Protein AF-A0A7S4HV49-F1 (afdb_monomer)

Radius of gyration: 22.94 Å; Cα contacts (8 Å, |Δi|>4): 153; chains: 1; bounding box: 63×39×68 Å

Secondary structure (DSSP, 8-state):
-HHHHHHHTTTSTT------------------S-SS-TT-TTHHHHHHHHT--EEE-S------S-S-----EEEPPHHHHHHHHHHHHHHHHT--HHHHHHHHHHHHTTS----HHHHHHTTSTTTTSGGGGGGG-SEEEEE--STHHHHHHHHHHHTT-EEEEE--HHHHTTSPP------

Solvent-accessible surface area (backbone atoms only — not comparable to full-atom values): 11593 Å² total; per-residue (Å²): 114,72,72,62,61,61,60,57,66,77,71,63,82,80,73,84,80,90,82,89,82,89,83,91,76,85,78,78,74,78,88,72,85,66,101,58,60,81,93,41,77,63,49,61,66,50,41,59,74,70,43,37,47,80,43,77,54,95,77,73,74,96,65,96,66,86,88,75,75,78,74,56,61,45,70,47,51,70,68,56,42,49,50,37,25,51,55,36,50,30,61,75,66,65,51,52,73,69,54,43,53,51,50,50,53,34,43,75,66,68,73,53,79,75,54,75,56,34,46,56,39,41,62,35,81,66,49,72,36,74,93,36,52,66,54,62,44,52,70,48,77,41,68,42,32,46,77,65,41,59,57,49,45,50,53,41,39,76,55,64,18,53,62,45,74,42,78,49,70,78,29,47,69,55,37,76,80,86,88,74,83,86,131

Sequence (183 aa):
EIRSRMQQRSLSATACEDSSDSDSDSDSQDYGSSFLPESAPSAPPVFYRTYSRRIPLLHAPESSEPQNLRREWRRESLPETLARTIDDISLIGSLSPSEHALLAKHAAGLSCFPSGRALWVAGTPWSSRPENASGYYNCTSIDVDEARCFGMLMNLSMMGCGAGAVLEANAVGRLPTIKSRVK

Foldseek 3Di:
DVVVVVVVVVPPPPDDDDDDDDDDDPPPDDPPDDLDDPVCVVVVVCCQVQQWDWDFDPDDPPDPDDDPDPRDTDTDDQLRLQVQLLVQVCVVVVHDPVVSVVSSVCSSVVVDDDPSQSSRPGNDPQCVDPVLVLLSAQEEEDQQQEPCVVVVCVVSVVSNHHYHYDDDCVRVVNYDDDPDDDD

Nearest PDB structures (foldseek):
  8t36-assembly1_A  TM=2.647E-01  e=8.771E+00  Homo sapiens
  8t2l-assembly2_B  TM=2.301E-01  e=8.233E+00  Homo sapiens

Organism: NCBI:txid265563

Mean predicted aligned error: 12.18 Å

pLDDT: mean 78.99, std 24.39, range [26.23, 98.12]

Structure (mmCIF, N/CA/C/O backbone):
data_AF-A0A7S4HV49-F1
#
_entry.id   AF-A0A7S4HV49-F1
#
loop_
_atom_site.group_PDB
_atom_site.id
_atom_site.type_symbol
_atom_site.label_atom_id
_atom_site.label_alt_id
_atom_site.label_comp_id
_atom_site.label_asym_id
_atom_site.label_entity_id
_atom_site.label_seq_id
_atom_site.pdbx_PDB_ins_code
_atom_site.Cartn_x
_atom_site.Cartn_y
_atom_site.Cartn_z
_atom_site.occupancy
_atom_site.B_iso_or_equiv
_atom_site.auth_seq_id
_atom_site.auth_comp_id
_atom_site.auth_asym_id
_atom_site.auth_atom_id
_atom_site.pdbx_PDB_model_num
ATOM 1 N N . GLU A 1 1 ? 8.524 -20.985 10.346 1.00 40.38 1 GLU A N 1
ATOM 2 C CA . GLU A 1 1 ? 8.758 -21.114 8.892 1.00 40.38 1 GLU A CA 1
ATOM 3 C C . GLU A 1 1 ? 9.298 -19.838 8.237 1.00 40.38 1 GLU A C 1
ATOM 5 O O . GLU A 1 1 ? 10.349 -19.886 7.621 1.00 40.38 1 GLU A O 1
ATOM 10 N N . ILE A 1 2 ? 8.675 -18.672 8.442 1.00 34.69 2 ILE A N 1
ATOM 11 C CA . ILE A 1 2 ? 9.159 -17.381 7.896 1.00 34.69 2 ILE A CA 1
ATOM 12 C C . ILE A 1 2 ? 10.556 -17.002 8.433 1.00 34.69 2 ILE A C 1
ATOM 14 O O . ILE A 1 2 ? 11.420 -16.533 7.697 1.00 34.69 2 ILE A O 1
ATOM 18 N N . ARG A 1 3 ? 10.810 -17.283 9.718 1.00 34.31 3 ARG A N 1
ATOM 19 C CA . ARG A 1 3 ? 12.068 -16.957 10.410 1.00 34.31 3 ARG A CA 1
ATOM 20 C C . ARG A 1 3 ? 13.290 -17.720 9.874 1.00 34.31 3 ARG A C 1
ATOM 22 O O . ARG A 1 3 ? 14.376 -17.156 9.852 1.00 34.31 3 ARG A O 1
ATOM 29 N N . SER A 1 4 ? 13.119 -18.971 9.428 1.00 31.75 4 SER A N 1
ATOM 30 C CA . SER A 1 4 ? 14.216 -19.781 8.867 1.00 31.75 4 SER A CA 1
ATOM 31 C C . SER A 1 4 ? 14.534 -19.384 7.424 1.00 31.75 4 SER A C 1
ATOM 33 O O . SER A 1 4 ? 15.701 -19.332 7.044 1.00 31.75 4 SER A O 1
ATOM 35 N N . ARG A 1 5 ? 13.512 -19.001 6.647 1.00 44.94 5 ARG A N 1
ATOM 36 C CA . ARG A 1 5 ? 13.670 -18.508 5.268 1.00 44.94 5 ARG A CA 1
ATOM 37 C C . ARG A 1 5 ? 14.393 -17.151 5.211 1.00 44.94 5 ARG A C 1
ATOM 39 O O . ARG A 1 5 ? 15.119 -16.879 4.264 1.00 44.94 5 ARG A O 1
ATOM 46 N N . MET A 1 6 ? 14.288 -16.332 6.265 1.00 41.81 6 MET A N 1
ATOM 47 C CA . MET A 1 6 ? 15.026 -15.065 6.392 1.00 41.81 6 MET A CA 1
ATOM 48 C C . MET A 1 6 ? 16.527 -15.223 6.700 1.00 41.81 6 MET A C 1
ATOM 50 O O . MET A 1 6 ? 17.283 -14.300 6.416 1.00 41.81 6 MET A O 1
ATOM 54 N 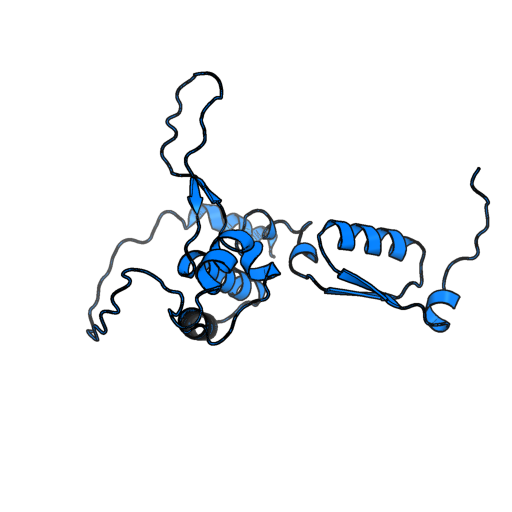N . GLN A 1 7 ? 16.984 -16.356 7.248 1.00 38.34 7 GLN A N 1
ATOM 55 C CA . GLN A 1 7 ? 18.416 -16.588 7.511 1.00 38.34 7 GLN A CA 1
ATOM 56 C C . GLN A 1 7 ? 19.180 -17.060 6.264 1.00 38.34 7 GLN A C 1
ATOM 58 O O . GLN A 1 7 ? 20.349 -16.719 6.100 1.00 38.34 7 GLN A O 1
ATOM 63 N N . GLN A 1 8 ? 18.514 -17.758 5.337 1.00 37.16 8 GLN A N 1
ATOM 64 C CA . GLN A 1 8 ? 19.116 -18.175 4.060 1.00 37.16 8 GLN A CA 1
ATOM 65 C C . GLN A 1 8 ? 19.469 -16.988 3.141 1.00 37.16 8 GLN A C 1
ATOM 67 O O . GLN A 1 8 ? 20.379 -17.092 2.322 1.00 37.16 8 GLN A O 1
ATOM 72 N N . ARG A 1 9 ? 18.830 -15.827 3.356 1.00 41.31 9 ARG A N 1
ATOM 73 C CA . ARG A 1 9 ? 19.078 -14.536 2.681 1.00 41.31 9 ARG A CA 1
ATOM 74 C C . ARG A 1 9 ? 20.531 -14.037 2.762 1.00 41.31 9 ARG A C 1
ATOM 76 O O . ARG A 1 9 ? 20.925 -13.231 1.930 1.00 41.31 9 ARG A O 1
ATOM 83 N N . SER A 1 10 ? 21.311 -14.467 3.759 1.00 32.59 10 SER A N 1
ATOM 84 C CA . SER A 1 10 ? 22.675 -13.961 3.991 1.00 32.59 10 SER A CA 1
ATOM 85 C C . SER A 1 10 ? 23.766 -14.705 3.212 1.00 32.59 10 SER A C 1
ATOM 87 O O . SER A 1 10 ? 24.881 -14.200 3.140 1.00 32.59 10 SER A O 1
ATOM 89 N N . LEU A 1 11 ? 23.484 -15.901 2.685 1.00 32.09 11 LEU A N 1
ATOM 90 C CA . LEU A 1 11 ? 24.516 -16.798 2.143 1.00 32.09 11 LEU A CA 1
ATOM 91 C C . LEU A 1 11 ? 24.461 -16.960 0.619 1.00 32.09 11 LEU A C 1
ATOM 93 O O . LEU A 1 11 ? 25.474 -17.312 0.027 1.00 32.09 11 LEU A O 1
ATOM 97 N N . SER A 1 12 ? 23.323 -16.691 -0.034 1.00 32.78 12 SER A N 1
ATOM 98 C CA . SER A 1 12 ? 23.201 -16.871 -1.492 1.00 32.78 12 SER A CA 1
ATOM 99 C C . SER A 1 12 ? 23.489 -15.610 -2.313 1.00 32.78 12 SER A C 1
ATOM 101 O O . SER A 1 12 ? 23.450 -15.667 -3.537 1.00 32.78 12 SER A O 1
ATOM 103 N N . ALA A 1 13 ? 23.775 -14.472 -1.673 1.00 32.84 13 ALA A N 1
ATOM 104 C CA . ALA A 1 13 ? 24.037 -13.206 -2.365 1.00 32.84 13 ALA A CA 1
ATOM 105 C C . ALA A 1 13 ? 25.424 -13.142 -3.047 1.00 32.84 13 ALA A C 1
ATOM 107 O O . ALA A 1 13 ? 25.748 -12.132 -3.662 1.00 32.84 13 ALA A O 1
ATOM 108 N N . THR A 1 14 ? 26.243 -14.195 -2.941 1.00 32.34 14 THR A N 1
ATOM 109 C CA . THR A 1 14 ? 27.646 -14.212 -3.398 1.00 32.34 14 THR A CA 1
ATOM 110 C C . THR A 1 14 ? 27.969 -15.241 -4.485 1.00 32.34 14 THR A C 1
ATOM 112 O O . THR A 1 14 ? 29.145 -15.453 -4.756 1.00 32.34 14 THR A O 1
ATOM 115 N N . ALA A 1 15 ? 26.989 -15.878 -5.133 1.00 31.00 15 ALA A N 1
ATOM 116 C CA . ALA A 1 15 ? 27.295 -16.813 -6.220 1.00 31.00 15 ALA A CA 1
ATOM 117 C C . ALA A 1 15 ? 26.202 -16.861 -7.297 1.00 31.00 15 ALA A C 1
ATOM 119 O O . ALA A 1 15 ? 25.206 -17.565 -7.148 1.00 31.00 15 ALA A O 1
ATOM 120 N N . CYS A 1 16 ? 26.420 -16.145 -8.398 1.00 26.23 16 CYS A N 1
ATOM 121 C CA . CYS A 1 16 ? 25.970 -16.558 -9.727 1.00 26.23 16 CYS A CA 1
ATOM 122 C C . CYS A 1 16 ? 26.870 -15.879 -10.760 1.00 26.23 16 CYS A C 1
ATOM 124 O O . CYS A 1 16 ? 26.750 -14.681 -11.002 1.00 26.23 16 CYS A O 1
ATOM 126 N N . GLU A 1 17 ? 27.811 -16.661 -11.285 1.00 29.45 17 GLU A N 1
ATOM 127 C CA . GLU A 1 17 ? 28.614 -16.339 -12.460 1.00 29.45 17 GLU A CA 1
ATOM 128 C C . GLU A 1 17 ? 27.856 -16.698 -13.744 1.00 29.45 17 GLU A C 1
ATOM 130 O O . GLU A 1 17 ? 26.975 -17.563 -13.758 1.00 29.45 17 GLU A O 1
ATOM 135 N N . ASP A 1 18 ? 28.247 -15.990 -14.800 1.00 29.48 18 ASP A N 1
ATOM 136 C CA . ASP A 1 18 ? 27.736 -16.005 -16.163 1.00 29.48 18 ASP A CA 1
ATOM 137 C C . ASP A 1 18 ? 27.642 -17.396 -16.805 1.00 29.48 18 ASP A C 1
ATOM 139 O O . ASP A 1 18 ? 28.580 -18.191 -16.800 1.00 29.48 18 ASP A O 1
ATOM 143 N N . SER A 1 19 ? 26.524 -17.640 -17.485 1.00 30.80 19 SER A N 1
ATOM 144 C CA . SER A 1 19 ? 26.474 -18.542 -18.640 1.00 30.80 19 SER A CA 1
ATOM 145 C C . SER A 1 19 ? 25.404 -18.045 -19.608 1.00 30.80 19 SER A C 1
ATOM 147 O O . SER A 1 19 ? 24.203 -18.126 -19.363 1.00 30.80 19 SER A O 1
ATOM 149 N N . SER A 1 20 ? 25.887 -17.44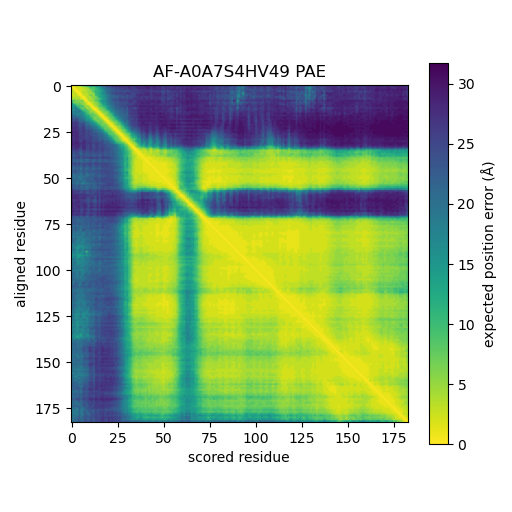8 -20.692 1.00 29.69 20 SER A N 1
ATOM 150 C CA . SER A 1 20 ? 25.120 -16.972 -21.833 1.00 29.69 20 SER A CA 1
ATOM 151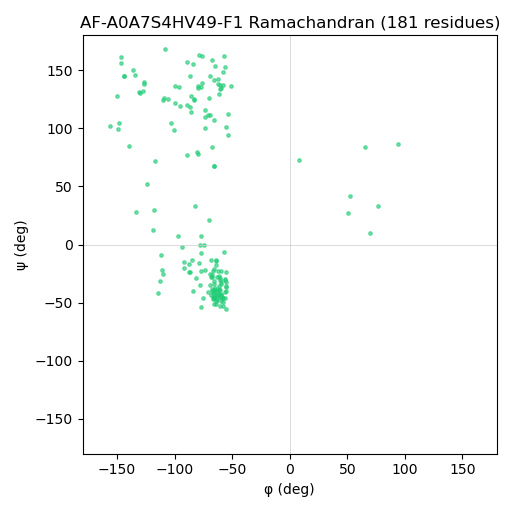 C C . SER A 1 20 ? 24.853 -18.126 -22.797 1.00 29.69 20 SER A C 1
ATOM 153 O O . SER A 1 20 ? 25.811 -18.703 -23.306 1.00 29.69 20 SER A O 1
ATOM 155 N N . ASP A 1 21 ? 23.586 -18.383 -23.110 1.00 27.41 21 ASP A N 1
ATOM 156 C CA . ASP A 1 21 ? 23.197 -18.978 -24.387 1.00 27.41 21 ASP A CA 1
ATOM 157 C C . ASP A 1 21 ? 22.124 -18.096 -25.031 1.00 27.41 21 ASP A C 1
ATOM 159 O O . ASP A 1 21 ? 21.193 -17.605 -24.389 1.00 27.41 21 ASP A O 1
ATOM 163 N N . SER A 1 22 ? 22.367 -17.821 -26.304 1.00 33.03 22 SER A N 1
ATOM 164 C CA . SER A 1 22 ? 21.704 -16.865 -27.176 1.00 33.03 22 SER A CA 1
ATOM 165 C C . SER A 1 22 ? 20.380 -17.384 -27.722 1.00 33.03 22 SER A C 1
ATOM 167 O O . SER A 1 22 ? 20.355 -18.480 -28.269 1.00 33.03 22 SER A O 1
ATOM 169 N N . ASP A 1 23 ? 19.352 -16.536 -27.727 1.00 27.98 23 ASP A N 1
ATOM 170 C CA . ASP A 1 23 ? 18.452 -16.437 -28.875 1.00 27.98 23 ASP A CA 1
ATOM 171 C C . ASP A 1 23 ? 17.893 -15.016 -28.989 1.00 27.98 23 ASP A C 1
ATOM 173 O O . ASP A 1 23 ? 17.442 -14.391 -28.027 1.00 27.98 23 ASP A O 1
ATOM 177 N N . SER A 1 24 ? 18.050 -14.478 -30.191 1.00 33.75 24 SER A N 1
ATOM 178 C CA . SER A 1 24 ? 17.877 -13.085 -30.568 1.00 33.75 24 SER A CA 1
ATOM 179 C C . SER A 1 24 ? 16.430 -12.761 -30.923 1.00 33.75 24 SER A C 1
ATOM 181 O O . SER A 1 24 ? 15.931 -13.242 -31.935 1.00 33.75 24 SER A O 1
ATOM 183 N N . ASP A 1 25 ? 15.828 -11.847 -30.167 1.00 27.53 25 ASP A N 1
ATOM 184 C CA . ASP A 1 25 ? 14.792 -10.937 -30.663 1.00 27.53 25 ASP A CA 1
ATOM 185 C C . ASP A 1 25 ? 15.059 -9.561 -30.040 1.00 27.53 25 ASP A C 1
ATOM 187 O O . ASP A 1 25 ? 14.600 -9.214 -28.951 1.00 27.53 25 ASP A O 1
ATOM 191 N N . SER A 1 26 ? 15.945 -8.804 -30.690 1.00 32.09 26 SER A N 1
ATOM 192 C CA . SER A 1 26 ? 16.360 -7.478 -30.246 1.00 32.09 26 SER A CA 1
ATOM 193 C C . SER A 1 26 ? 15.306 -6.444 -30.633 1.00 32.09 26 SER A C 1
ATOM 195 O O . SER A 1 26 ? 15.495 -5.685 -31.583 1.00 32.09 26 SER A O 1
ATOM 197 N N . ASP A 1 27 ? 14.211 -6.391 -29.879 1.00 31.09 27 ASP A N 1
ATOM 198 C CA . ASP A 1 27 ? 13.409 -5.173 -29.789 1.00 31.09 27 ASP A CA 1
ATOM 199 C C . ASP A 1 27 ? 14.113 -4.259 -28.779 1.00 31.09 27 ASP A C 1
ATOM 201 O O . ASP A 1 27 ? 13.833 -4.249 -27.578 1.00 31.09 27 ASP A O 1
ATOM 205 N N . SER A 1 28 ? 15.162 -3.584 -29.254 1.00 33.31 28 SER A N 1
ATOM 206 C CA . SER A 1 28 ? 15.931 -2.626 -28.467 1.00 33.31 28 SER A CA 1
ATOM 207 C C . SER A 1 28 ? 15.048 -1.417 -28.170 1.00 33.31 28 SER A C 1
ATOM 209 O O . SER A 1 28 ? 15.081 -0.417 -28.889 1.00 33.31 28 SER A O 1
ATOM 211 N N . GLN A 1 29 ? 14.232 -1.525 -27.122 1.00 34.03 29 GLN A N 1
ATOM 212 C CA . GLN A 1 29 ? 13.521 -0.393 -26.555 1.00 34.03 29 GLN A CA 1
ATOM 213 C C . GLN A 1 29 ? 14.553 0.557 -25.955 1.00 34.03 29 GLN A C 1
ATOM 215 O O . GLN A 1 29 ? 15.196 0.279 -24.943 1.00 34.03 29 GLN A O 1
ATOM 220 N N . ASP A 1 30 ? 14.733 1.671 -26.653 1.00 34.38 30 ASP A N 1
ATOM 221 C CA . ASP A 1 30 ? 15.478 2.836 -26.216 1.00 34.38 30 ASP A CA 1
ATOM 222 C C . ASP A 1 30 ? 14.919 3.323 -24.868 1.00 34.38 30 ASP A C 1
ATOM 224 O O . ASP A 1 30 ? 13.869 3.957 -24.794 1.00 34.38 30 ASP A O 1
ATOM 228 N N . TYR A 1 31 ? 15.604 2.995 -23.771 1.00 38.22 31 TYR A N 1
ATOM 229 C CA . TYR A 1 31 ? 15.269 3.471 -22.424 1.00 38.22 31 TYR A CA 1
ATOM 230 C C . TYR A 1 31 ? 15.827 4.882 -22.151 1.00 38.22 31 TYR A C 1
ATOM 232 O O . TYR A 1 31 ? 16.193 5.226 -21.022 1.00 38.22 31 TYR A O 1
ATOM 240 N N . GLY A 1 32 ? 15.894 5.715 -23.191 1.00 36.34 32 GLY A N 1
ATOM 241 C CA . GLY A 1 32 ? 16.263 7.119 -23.136 1.00 36.34 32 GLY A CA 1
ATOM 242 C C . GLY A 1 32 ? 15.071 8.030 -22.827 1.00 36.34 32 GLY A C 1
ATOM 243 O O . GLY A 1 32 ? 14.184 8.218 -23.643 1.00 36.34 32 GLY A O 1
ATOM 244 N N . SER A 1 33 ? 15.115 8.680 -21.659 1.00 44.94 33 SER A N 1
ATOM 245 C CA . SER A 1 33 ? 14.348 9.889 -21.308 1.00 44.94 33 SER A CA 1
ATOM 246 C C . SER A 1 33 ? 12.815 9.755 -21.217 1.00 44.94 33 SER A C 1
ATOM 248 O O . SER A 1 33 ? 12.082 10.210 -22.084 1.00 44.94 33 SER A O 1
ATOM 250 N N . SER A 1 34 ? 12.348 9.304 -20.043 1.00 59.56 34 SER A N 1
ATOM 251 C CA . SER A 1 34 ? 10.951 9.291 -19.559 1.00 59.56 34 SER A CA 1
ATOM 252 C C . SER A 1 34 ? 10.185 7.989 -19.811 1.00 59.56 34 SER A C 1
ATOM 254 O O . SER A 1 34 ? 9.358 7.886 -20.704 1.00 59.56 34 SER A O 1
ATOM 256 N N . PHE A 1 35 ? 10.323 7.038 -18.880 1.00 75.25 35 PHE A N 1
ATOM 257 C CA . PHE A 1 35 ? 9.394 5.903 -18.706 1.00 75.25 35 PHE A CA 1
ATOM 258 C C . PHE A 1 35 ? 7.927 6.312 -18.471 1.00 75.25 35 PHE A C 1
ATOM 260 O O . PHE A 1 35 ? 7.048 5.461 -18.351 1.00 75.25 35 PHE A O 1
ATOM 267 N N . LEU A 1 36 ? 7.662 7.608 -18.322 1.00 81.06 36 LEU A N 1
ATOM 268 C CA . LEU A 1 36 ? 6.336 8.154 -18.113 1.00 81.06 36 LEU A CA 1
ATOM 269 C C . LEU A 1 36 ? 5.798 8.706 -19.438 1.00 81.06 36 LEU A C 1
ATOM 271 O O . LEU A 1 36 ? 6.539 9.404 -20.133 1.00 81.06 36 LEU A O 1
ATOM 275 N N . PRO A 1 37 ? 4.522 8.444 -19.778 1.00 82.31 37 PRO A N 1
ATOM 276 C CA . PRO A 1 37 ? 3.946 8.909 -21.032 1.00 82.31 37 PRO A CA 1
ATOM 277 C C . PRO A 1 37 ? 3.979 10.434 -21.136 1.00 82.31 37 PRO A C 1
ATOM 279 O O . PRO A 1 37 ? 3.552 11.125 -20.209 1.00 82.31 37 PRO A O 1
ATOM 282 N N . GLU A 1 38 ? 4.385 10.963 -22.290 1.00 86.06 38 GLU A N 1
ATOM 283 C CA . GLU A 1 38 ? 4.314 12.406 -22.570 1.00 86.06 38 GLU A CA 1
ATOM 284 C C . GLU A 1 38 ? 2.873 12.937 -22.511 1.00 86.06 38 GLU A C 1
ATOM 286 O O . GLU A 1 38 ? 2.636 14.081 -22.124 1.00 86.06 38 GLU A O 1
ATOM 291 N N . SER A 1 39 ? 1.890 12.077 -22.808 1.00 90.00 39 SER A N 1
ATOM 292 C CA . SER A 1 39 ? 0.461 12.379 -22.674 1.00 90.00 39 SER A CA 1
ATOM 293 C C . SER A 1 39 ? 0.016 12.643 -21.229 1.00 90.00 39 SER A C 1
ATOM 295 O O . SER A 1 39 ? -1.075 13.172 -21.014 1.00 90.00 39 SER A O 1
ATOM 297 N N . ALA A 1 40 ? 0.846 12.305 -20.235 1.00 89.56 40 ALA A N 1
ATOM 298 C CA . ALA A 1 40 ? 0.576 12.475 -18.813 1.00 89.56 40 ALA A CA 1
ATOM 299 C C . ALA A 1 40 ? 1.585 13.453 -18.172 1.00 89.56 40 ALA A C 1
ATOM 301 O O . ALA A 1 40 ? 2.417 13.044 -17.355 1.00 89.56 40 ALA A O 1
ATOM 302 N N . PRO A 1 41 ? 1.498 14.768 -18.458 1.00 91.88 41 PRO A N 1
ATOM 303 C CA . PRO A 1 41 ? 2.479 15.758 -17.997 1.00 91.88 41 PRO A CA 1
ATOM 304 C C . PRO A 1 41 ? 2.556 15.882 -16.468 1.00 91.88 41 PRO A C 1
ATOM 306 O O . PRO A 1 41 ? 3.574 16.296 -15.915 1.00 91.88 41 PRO A O 1
ATOM 309 N N . SER A 1 42 ? 1.497 15.497 -15.750 1.00 93.69 42 SER A N 1
ATOM 310 C CA . SER A 1 42 ? 1.492 15.457 -14.286 1.00 93.69 42 SER A CA 1
ATOM 311 C C . SER A 1 42 ? 2.200 14.232 -13.705 1.00 93.69 42 SER A C 1
ATOM 313 O O . SER A 1 42 ? 2.510 14.228 -12.513 1.00 93.69 42 SER A O 1
ATOM 315 N N . ALA A 1 43 ? 2.454 13.182 -14.490 1.00 92.06 43 ALA A N 1
ATOM 316 C CA . ALA A 1 43 ? 2.978 11.930 -13.963 1.00 92.06 43 ALA A CA 1
ATOM 317 C C . ALA A 1 43 ? 4.406 12.068 -13.400 1.00 92.06 43 ALA A C 1
ATOM 319 O O . ALA A 1 43 ? 4.607 11.634 -12.263 1.00 92.06 43 ALA A O 1
ATOM 320 N N . PRO A 1 44 ? 5.374 12.730 -14.074 1.00 92.38 44 PRO A N 1
ATOM 321 C CA . PRO A 1 44 ? 6.715 12.910 -13.514 1.00 92.38 44 PRO A CA 1
ATOM 322 C C . PRO A 1 44 ? 6.738 13.639 -12.161 1.00 92.38 44 PRO A C 1
ATOM 324 O O . PRO A 1 44 ? 7.273 13.075 -11.200 1.00 92.38 44 PRO A O 1
ATOM 327 N N . PRO A 1 45 ? 6.129 14.833 -11.996 1.00 94.31 45 PRO A N 1
ATOM 328 C CA . PRO A 1 45 ? 6.143 15.502 -10.699 1.00 94.31 45 PRO A CA 1
ATOM 329 C C . PRO A 1 45 ? 5.365 14.727 -9.628 1.00 94.31 45 PRO A C 1
ATOM 331 O O . PRO A 1 45 ? 5.755 14.763 -8.462 1.00 94.31 45 PRO A O 1
ATOM 334 N N . VAL A 1 46 ? 4.298 13.995 -9.981 1.00 94.50 46 VAL A N 1
ATOM 335 C CA . VAL A 1 46 ? 3.582 13.126 -9.031 1.00 94.50 46 VAL A CA 1
ATOM 336 C C . VAL A 1 46 ? 4.467 11.977 -8.565 1.00 94.50 46 VAL A C 1
ATOM 338 O O . VAL A 1 46 ? 4.642 11.795 -7.361 1.00 94.50 46 VAL A O 1
ATOM 341 N N . PHE A 1 47 ? 5.075 11.243 -9.491 1.00 95.25 47 PHE A N 1
ATOM 342 C CA . PHE A 1 47 ? 5.912 10.101 -9.160 1.00 95.25 47 PHE A CA 1
ATOM 343 C C . PHE A 1 47 ? 7.109 10.501 -8.292 1.00 95.25 47 PHE A C 1
ATOM 345 O O . PHE A 1 47 ? 7.292 9.962 -7.195 1.00 95.25 47 PHE A O 1
ATOM 352 N N . TYR A 1 48 ? 7.884 11.497 -8.730 1.00 94.44 48 TYR A N 1
ATOM 353 C CA . TYR A 1 48 ? 9.115 11.883 -8.039 1.00 94.44 48 TYR A CA 1
ATOM 354 C C . TYR A 1 48 ? 8.877 12.525 -6.670 1.00 94.44 48 TYR A C 1
ATOM 356 O O . TYR A 1 48 ? 9.728 12.409 -5.782 1.00 94.44 48 TYR A O 1
ATOM 364 N N . ARG A 1 49 ? 7.727 13.185 -6.466 1.00 95.44 49 ARG A N 1
ATOM 365 C CA . ARG A 1 49 ? 7.395 13.796 -5.171 1.00 95.44 49 ARG A CA 1
ATOM 366 C C . ARG A 1 49 ? 6.724 12.831 -4.193 1.00 95.44 49 ARG A C 1
ATOM 368 O O . ARG A 1 49 ? 6.787 13.084 -2.993 1.00 95.44 49 ARG A O 1
ATOM 375 N N . THR A 1 50 ? 6.083 11.766 -4.683 1.00 95.50 50 THR A N 1
ATOM 376 C CA . THR A 1 50 ? 5.205 10.914 -3.863 1.00 95.50 50 THR A CA 1
ATOM 377 C C . THR A 1 50 ? 5.718 9.486 -3.687 1.00 95.50 50 THR A C 1
ATOM 379 O O . THR A 1 50 ? 5.640 8.972 -2.577 1.00 95.50 50 THR A O 1
ATOM 382 N N . TYR A 1 51 ? 6.246 8.845 -4.732 1.00 96.44 51 TYR A N 1
ATOM 383 C CA . TYR A 1 51 ? 6.578 7.410 -4.698 1.00 96.44 51 TYR A CA 1
ATOM 384 C C . TYR A 1 51 ? 8.079 7.134 -4.775 1.00 96.44 51 TYR A C 1
ATOM 386 O O . TYR A 1 51 ? 8.560 6.186 -4.160 1.00 96.44 51 TYR A O 1
ATOM 394 N N . SER A 1 52 ? 8.823 7.995 -5.470 1.00 95.69 52 SER A N 1
ATOM 395 C CA . SER A 1 52 ? 10.262 7.835 -5.644 1.00 95.69 52 SER A CA 1
ATOM 396 C C . SER A 1 52 ? 11.027 8.048 -4.334 1.00 95.69 52 SER A C 1
ATOM 398 O O . SER A 1 52 ? 11.125 9.167 -3.800 1.00 95.69 52 SER A O 1
ATOM 400 N N . ARG A 1 53 ? 11.603 6.969 -3.800 1.00 94.94 53 ARG A N 1
ATOM 401 C CA . ARG A 1 53 ? 12.388 7.022 -2.562 1.00 94.94 53 ARG A CA 1
ATOM 402 C C . ARG A 1 53 ? 13.792 7.565 -2.812 1.00 94.94 53 ARG A C 1
ATOM 404 O O . ARG A 1 53 ? 14.267 7.639 -3.941 1.00 94.94 53 ARG A O 1
ATOM 411 N N . ARG A 1 54 ? 14.455 7.989 -1.734 1.00 92.94 54 ARG A N 1
ATOM 412 C CA . ARG A 1 54 ? 15.861 8.404 -1.774 1.00 92.94 54 ARG A CA 1
ATOM 413 C C . ARG A 1 54 ? 16.756 7.183 -1.601 1.00 92.94 54 ARG A C 1
ATOM 415 O O . ARG A 1 54 ? 16.604 6.469 -0.611 1.00 92.94 54 ARG A O 1
ATOM 422 N N . ILE A 1 55 ? 17.700 7.005 -2.514 1.00 88.44 55 ILE A N 1
ATOM 423 C CA . ILE A 1 55 ? 18.730 5.969 -2.458 1.00 88.44 55 ILE A CA 1
ATOM 424 C C . ILE A 1 55 ? 20.076 6.653 -2.188 1.00 88.44 55 ILE A C 1
ATOM 426 O O . ILE A 1 55 ? 20.429 7.567 -2.940 1.00 88.44 55 ILE A O 1
ATOM 430 N N . PRO A 1 56 ? 20.820 6.266 -1.136 1.00 86.00 56 PRO A N 1
ATOM 431 C CA . PRO A 1 56 ? 22.175 6.764 -0.908 1.00 86.00 56 PRO A CA 1
ATOM 432 C C . PRO A 1 56 ? 23.104 6.406 -2.075 1.00 86.00 56 PRO A C 1
ATOM 434 O O . PRO A 1 56 ? 23.073 5.273 -2.553 1.00 86.00 56 PRO A O 1
ATOM 437 N N . LEU A 1 57 ? 23.944 7.342 -2.517 1.00 80.75 57 LEU A N 1
ATOM 438 C CA . LEU A 1 57 ? 25.040 7.039 -3.437 1.00 80.75 57 LEU A CA 1
ATOM 439 C C . LEU A 1 57 ? 26.181 6.375 -2.648 1.00 80.75 57 LEU A C 1
ATOM 441 O O . LEU A 1 57 ? 26.527 6.815 -1.554 1.00 80.75 57 LEU A O 1
ATOM 445 N N . LEU A 1 58 ? 26.752 5.300 -3.192 1.00 61.44 58 LEU A N 1
ATOM 446 C CA . LEU A 1 58 ? 27.721 4.398 -2.544 1.00 61.44 58 LEU A CA 1
ATOM 447 C C . LEU A 1 58 ? 29.124 5.007 -2.288 1.00 61.44 58 LEU A C 1
ATOM 449 O O . LEU A 1 58 ? 30.090 4.276 -2.093 1.00 61.44 58 LEU A O 1
ATOM 453 N N . HIS A 1 59 ? 29.267 6.334 -2.250 1.00 50.19 59 HIS A N 1
ATOM 454 C CA . HIS A 1 59 ? 30.558 7.027 -2.128 1.00 50.19 59 HIS A CA 1
ATOM 455 C C . HIS A 1 59 ? 30.630 7.986 -0.935 1.00 50.19 59 HIS A C 1
ATOM 457 O O . HIS A 1 59 ? 31.017 9.141 -1.073 1.00 50.19 59 HIS A O 1
ATOM 463 N N . ALA A 1 60 ? 30.304 7.509 0.264 1.00 46.69 60 ALA A N 1
ATOM 464 C CA . ALA A 1 60 ? 30.842 8.131 1.470 1.00 46.69 60 ALA A CA 1
ATOM 465 C C . ALA A 1 60 ? 32.005 7.253 1.957 1.00 46.69 60 ALA A C 1
ATOM 467 O O . ALA A 1 60 ? 31.732 6.211 2.556 1.00 46.69 60 ALA A O 1
ATOM 468 N N . PRO A 1 61 ? 33.276 7.595 1.665 1.00 48.72 61 PRO A N 1
ATOM 469 C CA . PRO A 1 61 ? 34.395 6.898 2.285 1.00 48.72 61 PRO A CA 1
ATOM 470 C C . PRO A 1 61 ? 34.291 7.024 3.810 1.00 48.72 61 PRO A C 1
ATOM 472 O O . PRO A 1 61 ? 33.793 8.027 4.328 1.00 48.72 61 PRO A O 1
ATOM 475 N N . GLU A 1 62 ? 34.766 6.004 4.523 1.00 50.25 62 GLU A N 1
ATOM 476 C CA . GLU A 1 62 ? 34.974 6.019 5.974 1.00 50.25 62 GLU A CA 1
ATOM 477 C C . GLU A 1 62 ? 36.077 7.032 6.340 1.00 50.25 62 GLU A C 1
ATOM 479 O O . GLU A 1 62 ? 37.175 6.670 6.746 1.00 50.25 62 GLU A O 1
ATOM 484 N N . SER A 1 63 ? 35.833 8.327 6.152 1.00 49.16 63 SER A N 1
ATOM 485 C CA . SER A 1 63 ? 36.720 9.376 6.648 1.00 49.16 63 SER A CA 1
ATOM 486 C C . SER A 1 63 ? 36.205 9.872 7.993 1.00 49.16 63 SER A C 1
ATOM 488 O O . SER A 1 63 ? 35.087 10.381 8.103 1.00 49.16 63 SER A O 1
ATOM 490 N N . SER A 1 64 ? 37.047 9.710 9.008 1.00 51.47 64 SER A N 1
ATOM 491 C CA . SER A 1 64 ? 36.908 10.152 10.393 1.00 51.47 64 SER A CA 1
ATOM 492 C C . SER A 1 64 ? 36.910 11.685 10.525 1.00 51.47 64 SER A C 1
ATOM 494 O O . SER A 1 64 ? 37.850 12.256 11.065 1.00 51.47 64 SER A O 1
ATOM 496 N N . GLU A 1 65 ? 35.875 12.356 10.021 1.00 51.41 65 GLU A N 1
ATOM 497 C CA . GLU A 1 65 ? 35.663 13.807 10.158 1.00 51.41 65 GLU A CA 1
ATOM 498 C C . GLU A 1 65 ? 34.184 14.105 10.505 1.00 51.41 65 GLU A C 1
ATOM 500 O O . GLU A 1 65 ? 33.288 13.332 10.137 1.00 51.41 65 GLU A O 1
ATOM 505 N N . PRO A 1 66 ? 33.875 15.189 11.244 1.00 46.72 66 PRO A N 1
ATOM 506 C CA . PRO A 1 66 ? 32.569 15.382 11.864 1.00 46.72 66 PRO A CA 1
ATOM 507 C C . PRO A 1 66 ? 31.474 15.758 10.850 1.00 46.72 66 PRO A C 1
ATOM 509 O O . PRO A 1 66 ? 31.486 16.820 10.235 1.00 46.72 66 PRO A O 1
ATOM 512 N N . GLN A 1 67 ? 30.497 14.855 10.724 1.00 51.75 67 GLN A N 1
ATOM 513 C CA . GLN A 1 67 ? 29.084 15.009 10.324 1.00 51.75 67 GLN A CA 1
ATOM 514 C C . GLN A 1 67 ? 28.612 16.386 9.801 1.00 51.75 67 GLN A C 1
ATOM 516 O O . GLN A 1 67 ? 27.786 17.056 10.412 1.00 51.75 67 GLN A O 1
ATOM 521 N N . ASN A 1 68 ? 29.021 16.733 8.581 1.00 45.78 68 ASN A N 1
ATOM 522 C CA . ASN A 1 68 ? 28.276 17.637 7.689 1.00 45.78 68 ASN A CA 1
ATOM 523 C C . ASN A 1 68 ? 28.188 17.084 6.253 1.00 45.78 68 ASN A C 1
ATOM 525 O O . ASN A 1 68 ? 28.055 17.815 5.273 1.00 45.78 68 ASN A O 1
ATOM 529 N N . LEU A 1 69 ? 28.234 15.756 6.118 1.00 47.03 69 LEU A N 1
ATOM 530 C CA . LEU A 1 69 ? 28.018 15.069 4.850 1.00 47.03 69 LEU A CA 1
ATOM 531 C C . LEU A 1 69 ? 26.523 15.121 4.521 1.00 47.03 69 LEU A C 1
ATOM 533 O O . LEU A 1 69 ? 25.733 14.317 5.027 1.00 47.03 69 LEU A O 1
ATOM 537 N N . ARG A 1 70 ? 26.125 16.051 3.640 1.00 51.69 70 ARG A N 1
ATOM 538 C CA . ARG A 1 70 ? 24.949 15.842 2.785 1.00 51.69 70 ARG A CA 1
ATOM 539 C C . ARG A 1 70 ? 25.199 14.511 2.086 1.00 51.69 70 ARG A C 1
ATOM 541 O O . ARG A 1 70 ? 25.923 14.478 1.102 1.00 51.69 70 ARG A O 1
ATOM 548 N N . ARG A 1 71 ? 24.690 13.409 2.641 1.00 58.53 71 ARG A N 1
ATOM 549 C CA . ARG A 1 71 ? 24.776 12.101 1.990 1.00 58.53 71 ARG A CA 1
ATOM 550 C C . ARG A 1 71 ? 24.193 12.298 0.604 1.00 58.53 71 ARG A C 1
ATOM 552 O O . ARG A 1 71 ? 23.015 12.637 0.507 1.00 58.53 71 ARG A O 1
ATOM 559 N N . GLU A 1 72 ? 25.016 12.197 -0.429 1.00 78.19 72 GLU A N 1
ATOM 560 C CA . GLU A 1 72 ? 24.517 12.336 -1.783 1.00 78.19 72 GLU A CA 1
ATOM 561 C C . GLU A 1 72 ? 23.510 11.211 -2.007 1.00 78.19 72 GLU A C 1
ATOM 563 O O . GLU A 1 72 ? 23.732 10.055 -1.639 1.00 78.19 72 GLU A O 1
ATOM 568 N N . TRP A 1 73 ? 22.335 11.573 -2.502 1.00 85.44 73 TRP A N 1
ATOM 569 C CA . TRP A 1 73 ? 21.250 10.638 -2.731 1.00 85.44 73 TRP A CA 1
ATOM 570 C C . TRP A 1 73 ? 20.662 10.905 -4.102 1.00 85.44 73 TRP A C 1
ATOM 572 O O . TRP A 1 73 ? 20.559 12.052 -4.536 1.00 85.44 73 TRP A O 1
ATOM 582 N N . ARG A 1 74 ? 20.217 9.836 -4.754 1.00 91.56 74 ARG A N 1
ATOM 583 C CA . ARG A 1 74 ? 19.376 9.925 -5.945 1.00 91.56 74 ARG A CA 1
ATOM 584 C C . ARG A 1 74 ? 17.954 9.491 -5.633 1.00 91.56 74 ARG A C 1
ATOM 586 O O . ARG A 1 74 ? 17.663 8.941 -4.571 1.00 91.56 74 ARG A O 1
ATOM 593 N N . ARG A 1 75 ? 17.058 9.767 -6.568 1.00 92.94 75 ARG A N 1
ATOM 594 C CA . ARG A 1 75 ? 15.684 9.271 -6.566 1.00 92.94 75 ARG A CA 1
ATOM 595 C C . ARG A 1 75 ? 15.623 7.892 -7.225 1.00 92.94 75 ARG A C 1
ATOM 597 O O . ARG A 1 75 ? 16.381 7.638 -8.161 1.00 92.94 75 ARG A O 1
ATOM 604 N N . GLU A 1 76 ? 14.742 7.026 -6.731 1.00 94.62 76 GLU A N 1
ATOM 605 C CA . GLU A 1 76 ? 14.314 5.824 -7.457 1.00 94.62 76 GLU A CA 1
ATOM 606 C C . GLU A 1 76 ? 13.706 6.227 -8.806 1.00 94.62 76 GLU A C 1
ATOM 608 O O . GLU A 1 76 ? 12.915 7.177 -8.879 1.00 94.62 76 GLU A O 1
ATOM 613 N N . SER A 1 77 ? 14.052 5.502 -9.864 1.00 93.81 77 SER A N 1
ATOM 614 C CA . SER A 1 77 ? 13.326 5.556 -11.130 1.00 93.81 77 SER A CA 1
ATOM 615 C C . SER A 1 77 ? 12.014 4.768 -11.022 1.00 93.81 77 SER A C 1
ATOM 617 O O . SER A 1 77 ? 11.835 3.946 -10.121 1.00 93.81 77 SER A O 1
ATOM 619 N N . LEU A 1 78 ? 11.073 5.007 -11.939 1.00 93.44 78 LEU A N 1
ATOM 620 C CA . LEU A 1 78 ? 9.818 4.250 -11.966 1.00 93.44 78 LEU A CA 1
ATOM 621 C C . LEU A 1 78 ? 10.045 2.732 -12.112 1.00 93.44 78 LEU A C 1
ATOM 623 O O . LEU A 1 78 ? 9.458 1.999 -11.316 1.00 93.44 78 LEU A O 1
ATOM 627 N N . PRO A 1 79 ? 10.909 2.246 -13.027 1.00 93.69 79 PRO A N 1
ATOM 628 C CA . PRO A 1 79 ? 11.231 0.821 -13.109 1.00 93.69 79 PRO A CA 1
ATOM 629 C C . PRO A 1 79 ? 11.765 0.239 -11.802 1.00 93.69 79 PRO A C 1
ATOM 631 O O . PRO A 1 79 ? 11.342 -0.840 -11.411 1.00 93.69 79 PRO A O 1
ATOM 634 N N . GLU A 1 80 ? 12.631 0.960 -11.083 1.00 94.88 80 GLU A N 1
ATOM 635 C CA . GLU A 1 80 ? 13.167 0.499 -9.794 1.00 94.88 80 GLU A CA 1
ATOM 636 C C . GLU A 1 80 ? 12.074 0.391 -8.728 1.00 94.88 80 GLU A C 1
ATOM 638 O O . GLU A 1 80 ? 12.000 -0.605 -8.006 1.00 94.88 80 GLU A O 1
ATOM 643 N N . THR A 1 81 ? 11.197 1.399 -8.641 1.00 96.06 81 THR A N 1
ATOM 644 C CA . THR A 1 81 ? 10.053 1.379 -7.724 1.00 96.06 81 THR A CA 1
ATOM 645 C C . THR A 1 81 ? 9.093 0.233 -8.057 1.00 96.06 81 THR A C 1
ATOM 647 O O . THR A 1 81 ? 8.631 -0.455 -7.144 1.00 96.06 81 THR A O 1
ATOM 650 N N . LEU A 1 82 ? 8.790 0.010 -9.341 1.00 95.88 82 LEU A N 1
ATOM 651 C CA . LEU A 1 82 ? 7.912 -1.077 -9.779 1.00 95.88 82 LEU A CA 1
ATOM 652 C C . LEU A 1 82 ? 8.542 -2.444 -9.510 1.00 95.88 82 LEU A C 1
ATOM 654 O O . LEU A 1 82 ? 7.878 -3.277 -8.901 1.00 95.88 82 LEU A O 1
ATOM 658 N N . ALA A 1 83 ? 9.813 -2.643 -9.865 1.00 95.31 83 ALA A N 1
ATOM 659 C CA . ALA A 1 83 ? 10.538 -3.890 -9.632 1.00 95.31 83 ALA A CA 1
ATOM 660 C C . ALA A 1 83 ? 10.506 -4.284 -8.150 1.00 95.31 83 ALA A C 1
ATOM 662 O O . ALA A 1 83 ? 9.945 -5.326 -7.814 1.00 95.31 83 ALA A O 1
ATOM 663 N N . ARG A 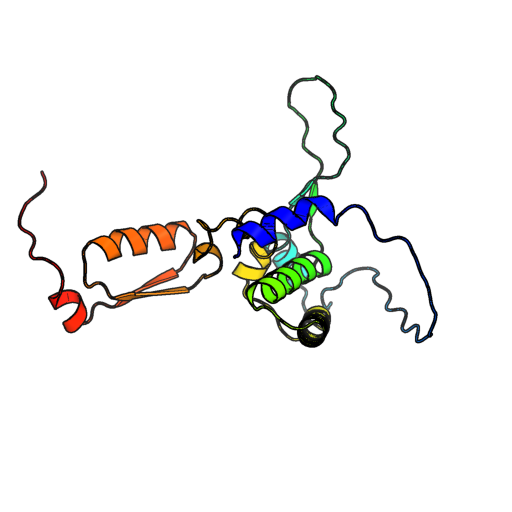1 84 ? 10.948 -3.400 -7.234 1.00 96.38 84 ARG A N 1
ATOM 664 C CA . ARG A 1 84 ? 10.927 -3.723 -5.791 1.00 96.38 84 ARG A CA 1
ATOM 665 C C . ARG A 1 84 ? 9.524 -4.009 -5.259 1.00 96.38 84 ARG A C 1
ATOM 667 O O . ARG A 1 84 ? 9.371 -4.754 -4.297 1.00 96.38 84 ARG A O 1
ATOM 674 N N . THR A 1 85 ? 8.506 -3.381 -5.847 1.00 97.00 85 THR A N 1
ATOM 675 C CA . THR A 1 85 ? 7.119 -3.557 -5.417 1.00 97.00 85 THR A CA 1
ATOM 676 C C . THR A 1 85 ? 6.572 -4.900 -5.890 1.00 97.00 85 THR A C 1
ATOM 678 O O . THR A 1 85 ? 5.964 -5.613 -5.098 1.00 97.00 85 THR A O 1
ATOM 681 N N . ILE A 1 86 ? 6.802 -5.266 -7.153 1.00 96.88 86 ILE A N 1
ATOM 682 C CA . ILE A 1 86 ? 6.359 -6.547 -7.715 1.00 96.88 86 ILE A CA 1
ATOM 683 C C . ILE A 1 86 ? 7.110 -7.714 -7.080 1.00 96.88 86 ILE A C 1
ATOM 685 O O . ILE A 1 86 ? 6.472 -8.711 -6.747 1.00 96.88 86 ILE A O 1
ATOM 689 N N . ASP A 1 87 ? 8.412 -7.584 -6.836 1.00 96.88 87 ASP A N 1
ATOM 690 C CA . ASP A 1 87 ? 9.205 -8.620 -6.168 1.00 96.88 87 ASP A CA 1
ATOM 691 C C . ASP A 1 87 ? 8.678 -8.907 -4.756 1.00 96.88 87 ASP A C 1
ATOM 693 O O . ASP A 1 87 ? 8.490 -10.060 -4.370 1.00 96.88 87 ASP A O 1
ATOM 697 N N . ASP A 1 88 ? 8.374 -7.855 -3.994 1.00 96.38 88 ASP A N 1
ATOM 698 C CA . ASP A 1 88 ? 7.845 -7.971 -2.635 1.00 96.38 88 ASP A CA 1
ATOM 699 C C . ASP A 1 88 ? 6.422 -8.545 -2.609 1.00 96.38 88 ASP A C 1
ATOM 701 O O . ASP A 1 88 ? 6.140 -9.453 -1.829 1.00 96.38 88 ASP A O 1
ATOM 705 N N . ILE A 1 89 ? 5.539 -8.084 -3.502 1.00 95.12 89 ILE A N 1
ATOM 706 C CA . ILE A 1 89 ? 4.184 -8.641 -3.644 1.00 95.12 89 ILE A CA 1
ATOM 707 C C . ILE A 1 89 ? 4.250 -10.114 -4.049 1.00 95.12 89 ILE A C 1
ATOM 709 O O . ILE A 1 89 ? 3.516 -10.931 -3.495 1.00 95.12 89 ILE A O 1
ATOM 713 N N . SER A 1 90 ? 5.142 -10.467 -4.975 1.00 96.12 90 SER A N 1
ATOM 714 C CA . SER A 1 90 ? 5.306 -11.846 -5.441 1.00 96.12 90 SER A CA 1
ATOM 715 C C . SER A 1 90 ? 5.816 -12.754 -4.330 1.00 96.12 90 SER A C 1
ATOM 717 O O . SER A 1 90 ? 5.319 -13.867 -4.167 1.00 96.12 90 SER A O 1
ATOM 719 N N . LEU A 1 91 ? 6.744 -12.256 -3.508 1.00 94.50 91 LEU A N 1
ATOM 720 C CA . LEU A 1 91 ? 7.238 -12.962 -2.333 1.00 94.50 91 LEU A CA 1
ATOM 721 C C . LEU A 1 91 ? 6.131 -13.191 -1.293 1.00 94.50 91 LEU A C 1
ATOM 723 O O . LEU A 1 91 ? 5.980 -14.307 -0.799 1.00 94.50 91 LEU A O 1
ATOM 727 N N . ILE A 1 92 ? 5.352 -12.156 -0.960 1.00 93.19 92 ILE A N 1
ATOM 728 C CA . ILE A 1 92 ? 4.265 -12.245 0.031 1.00 93.19 92 ILE A CA 1
ATOM 729 C C . ILE A 1 92 ? 3.142 -13.159 -0.476 1.00 93.19 92 ILE A C 1
ATOM 731 O O . ILE A 1 92 ? 2.620 -13.977 0.280 1.00 93.19 92 ILE A O 1
ATOM 735 N N . GLY A 1 93 ? 2.794 -13.040 -1.758 1.00 94.00 93 GLY A N 1
ATOM 736 C CA . GLY A 1 93 ? 1.768 -13.841 -2.423 1.00 94.00 93 GLY A CA 1
ATOM 737 C C . GLY A 1 93 ? 2.205 -15.262 -2.776 1.00 94.00 93 GLY A C 1
ATOM 738 O O . GLY A 1 93 ? 1.365 -16.049 -3.196 1.00 94.00 93 GLY A O 1
ATOM 739 N N . SER A 1 94 ? 3.488 -15.606 -2.594 1.00 96.62 94 SER A N 1
ATOM 740 C CA . SER A 1 94 ? 4.070 -16.885 -3.031 1.00 96.62 94 SER A CA 1
ATOM 741 C C . SER A 1 94 ? 3.797 -17.186 -4.511 1.00 96.62 94 SER A C 1
ATOM 743 O O . SER A 1 94 ? 3.456 -18.312 -4.869 1.00 96.62 94 SER A O 1
ATOM 745 N N . LEU A 1 95 ? 3.921 -16.163 -5.358 1.00 97.56 95 LEU A N 1
ATOM 746 C CA . LEU A 1 95 ? 3.641 -16.272 -6.786 1.00 97.56 95 LEU A CA 1
ATOM 747 C C . LEU A 1 95 ? 4.688 -17.137 -7.494 1.00 97.56 95 LEU A C 1
ATOM 749 O O . LEU A 1 95 ? 5.876 -17.116 -7.165 1.00 97.56 95 LEU A O 1
ATOM 753 N N . SER A 1 96 ? 4.239 -17.879 -8.500 1.00 98.12 96 SER A N 1
ATOM 754 C CA . SER A 1 96 ? 5.109 -18.624 -9.40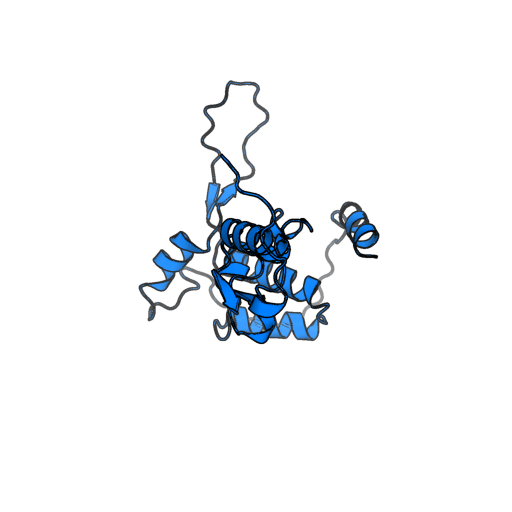6 1.00 98.12 96 SER A CA 1
ATOM 755 C C . SER A 1 96 ? 5.954 -17.682 -10.280 1.00 98.12 96 SER A C 1
ATOM 757 O O . SER A 1 96 ? 5.556 -16.539 -10.528 1.00 98.12 96 SER A O 1
ATOM 759 N N . PRO A 1 97 ? 7.089 -18.154 -10.834 1.00 97.75 97 PRO A N 1
ATOM 760 C CA . PRO A 1 97 ? 7.895 -17.359 -11.764 1.00 97.75 97 PRO A CA 1
ATOM 761 C C . PRO A 1 97 ? 7.099 -16.839 -12.971 1.00 97.75 97 PRO A C 1
ATOM 763 O O . PRO A 1 97 ? 7.309 -15.714 -13.414 1.00 97.75 97 PRO A O 1
ATOM 766 N N . SER A 1 98 ? 6.139 -17.624 -13.475 1.00 98.00 98 SER A N 1
ATOM 767 C CA . SER A 1 98 ? 5.252 -17.206 -14.565 1.00 98.00 98 SER A CA 1
ATOM 768 C C . SER A 1 98 ? 4.292 -16.084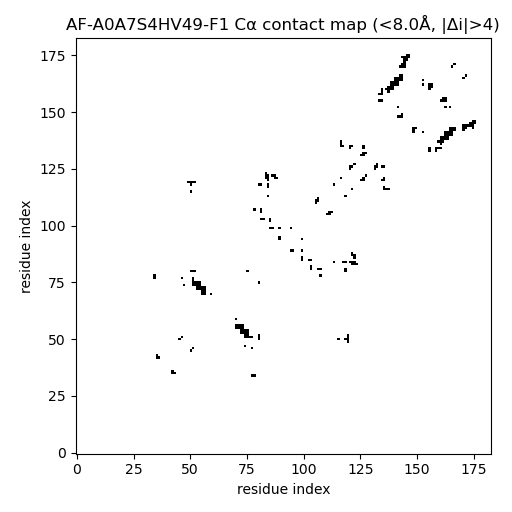 -14.166 1.00 98.00 98 SER A C 1
ATOM 770 O O . SER A 1 98 ? 4.044 -15.182 -14.962 1.00 98.00 98 SER A O 1
ATOM 772 N N . GLU A 1 99 ? 3.760 -16.111 -12.941 1.00 97.75 99 GLU A N 1
ATOM 773 C CA . GLU A 1 99 ? 2.879 -15.052 -12.430 1.00 97.75 99 GLU A CA 1
ATOM 774 C C . GLU A 1 99 ? 3.659 -13.765 -12.153 1.00 97.75 99 GLU A C 1
ATOM 776 O O . GLU A 1 99 ? 3.194 -12.681 -12.505 1.00 97.75 99 GLU A O 1
ATOM 781 N N . HIS A 1 100 ? 4.867 -13.878 -11.590 1.00 96.75 100 HIS A N 1
ATOM 782 C CA . HIS A 1 100 ? 5.778 -12.743 -11.423 1.00 96.75 100 HIS A CA 1
ATOM 783 C C . HIS A 1 100 ? 6.099 -12.091 -12.772 1.00 96.75 100 HIS A C 1
ATOM 785 O O . HIS A 1 100 ? 5.912 -10.883 -12.922 1.00 96.75 100 HIS A O 1
ATOM 791 N N . ALA A 1 101 ? 6.483 -12.883 -13.779 1.00 96.50 101 ALA A N 1
ATOM 792 C CA . ALA A 1 101 ? 6.788 -12.376 -15.115 1.00 96.50 101 ALA A CA 1
ATOM 793 C C . ALA A 1 101 ? 5.577 -11.680 -15.764 1.00 96.50 101 ALA A C 1
ATOM 795 O O . ALA A 1 101 ? 5.719 -10.625 -16.388 1.00 96.50 101 ALA A O 1
ATOM 796 N N . LEU A 1 102 ? 4.371 -12.230 -15.579 1.00 95.88 102 LEU A N 1
ATOM 797 C CA . LEU A 1 102 ? 3.133 -11.616 -16.056 1.00 95.88 102 LEU A CA 1
ATOM 798 C C . LEU A 1 102 ? 2.870 -10.263 -15.375 1.00 95.88 102 LEU A C 1
ATOM 800 O O . LEU A 1 102 ? 2.567 -9.280 -16.055 1.00 95.88 102 LEU A O 1
ATOM 804 N N . LEU A 1 103 ? 3.026 -10.185 -14.050 1.00 94.75 103 LEU A N 1
ATOM 805 C CA . LEU A 1 103 ? 2.887 -8.933 -13.304 1.00 94.75 103 LEU A CA 1
ATOM 806 C C . LEU A 1 103 ? 3.934 -7.898 -13.719 1.00 94.75 103 LEU A C 1
ATOM 808 O O . LEU A 1 103 ? 3.585 -6.737 -13.931 1.00 94.75 103 LEU A O 1
ATOM 812 N N . ALA A 1 104 ? 5.194 -8.308 -13.880 1.00 93.19 104 ALA A N 1
ATOM 813 C CA . ALA A 1 104 ? 6.276 -7.436 -14.324 1.00 93.19 104 ALA A CA 1
ATOM 814 C C . ALA A 1 104 ? 5.985 -6.847 -15.713 1.00 93.19 104 ALA A C 1
ATOM 816 O O . ALA A 1 104 ? 6.126 -5.638 -15.909 1.00 93.19 104 ALA A O 1
ATOM 817 N N . LYS A 1 105 ? 5.480 -7.665 -16.648 1.00 94.31 105 LYS A N 1
ATOM 818 C CA . LYS A 1 105 ? 5.050 -7.214 -17.979 1.00 94.31 105 LYS A CA 1
ATOM 819 C C . LYS A 1 105 ? 3.944 -6.157 -17.899 1.00 94.31 105 LYS A C 1
ATOM 821 O O . LYS A 1 105 ? 4.046 -5.114 -18.544 1.00 94.31 105 LYS A O 1
ATOM 826 N N . HIS A 1 106 ? 2.895 -6.394 -17.108 1.00 94.31 106 HIS A N 1
ATOM 827 C CA . HIS A 1 106 ? 1.793 -5.433 -16.971 1.00 94.31 106 HIS A CA 1
ATOM 828 C C . HIS A 1 106 ? 2.196 -4.150 -16.233 1.00 94.31 106 HIS A C 1
ATOM 830 O O . HIS A 1 106 ? 1.704 -3.073 -16.580 1.00 94.31 106 HIS A O 1
ATOM 836 N N . ALA A 1 107 ? 3.093 -4.250 -15.249 1.00 91.88 107 ALA A N 1
ATOM 837 C CA . ALA A 1 107 ? 3.645 -3.101 -14.543 1.00 91.88 107 ALA A CA 1
ATOM 838 C C . ALA A 1 107 ? 4.515 -2.240 -15.471 1.00 91.88 107 ALA A C 1
ATOM 840 O O . ALA A 1 107 ? 4.341 -1.024 -15.505 1.00 91.88 107 ALA A O 1
ATOM 841 N N . ALA A 1 108 ? 5.396 -2.855 -16.269 1.00 88.81 108 ALA A N 1
ATOM 842 C CA . ALA A 1 108 ? 6.223 -2.153 -17.252 1.00 88.81 108 ALA A CA 1
ATOM 843 C C . ALA A 1 108 ? 5.374 -1.453 -18.326 1.00 88.81 108 ALA A C 1
ATOM 845 O O . ALA A 1 108 ? 5.646 -0.311 -18.684 1.00 88.81 108 ALA A O 1
ATOM 846 N N . GLY A 1 109 ? 4.295 -2.102 -18.777 1.00 91.12 109 GLY A N 1
ATOM 847 C CA . GLY A 1 109 ? 3.313 -1.517 -19.693 1.00 91.12 109 GLY A CA 1
ATOM 848 C C . GLY A 1 109 ? 2.324 -0.540 -19.045 1.00 91.12 109 GLY A C 1
ATOM 849 O O . GLY A 1 109 ? 1.348 -0.170 -19.696 1.00 91.12 109 GLY A O 1
ATOM 850 N N . LEU A 1 110 ? 2.509 -0.172 -17.768 1.00 90.06 110 LEU A N 1
ATOM 851 C CA . LEU A 1 110 ? 1.649 0.748 -17.004 1.00 90.06 110 LEU A CA 1
ATOM 852 C C . LEU A 1 110 ? 0.147 0.397 -17.063 1.00 90.06 110 LEU A C 1
ATOM 854 O O . LEU A 1 110 ? -0.716 1.263 -16.930 1.00 90.06 110 LEU A O 1
ATOM 858 N N . SER A 1 111 ? -0.172 -0.883 -17.272 1.00 90.88 111 SER A N 1
ATOM 859 C CA . SER A 1 111 ? -1.545 -1.373 -17.453 1.00 90.88 111 SER A CA 1
ATOM 860 C C . SER A 1 111 ? -2.223 -1.699 -16.123 1.00 90.88 111 SER A C 1
ATOM 862 O O . SER A 1 111 ? -3.448 -1.686 -16.023 1.00 90.88 111 SER A O 1
ATOM 864 N N . CYS A 1 112 ? -1.432 -1.985 -15.088 1.00 87.81 112 CYS A N 1
ATOM 865 C CA . CYS A 1 112 ? -1.902 -2.144 -13.720 1.00 87.81 112 CYS A CA 1
ATOM 866 C C . CYS A 1 112 ? -0.873 -1.583 -12.739 1.00 87.81 112 CYS A C 1
ATOM 868 O O . CYS A 1 112 ? 0.333 -1.723 -12.945 1.00 87.81 112 CYS A O 1
ATOM 870 N N . PHE A 1 113 ? -1.355 -1.002 -11.642 1.00 86.31 113 PHE A N 1
ATOM 871 C CA . PHE A 1 113 ? -0.498 -0.505 -10.574 1.00 86.31 113 PHE A CA 1
ATOM 872 C C . PHE A 1 113 ? -0.914 -1.089 -9.227 1.00 86.31 113 PHE A C 1
ATOM 874 O O . PHE A 1 113 ? -2.109 -1.148 -8.922 1.00 86.31 113 PHE A O 1
ATOM 881 N N . PRO A 1 114 ? 0.063 -1.453 -8.383 1.00 91.69 114 PRO A N 1
ATOM 882 C CA . PRO A 1 114 ? -0.163 -1.614 -6.958 1.00 91.69 114 PRO A CA 1
ATOM 883 C C . PRO A 1 114 ? -0.706 -0.321 -6.337 1.00 91.69 114 PRO A C 1
ATOM 885 O O . PRO A 1 114 ? -0.558 0.773 -6.886 1.00 91.69 114 PRO A O 1
ATOM 888 N N . SER A 1 115 ? -1.301 -0.430 -5.147 1.00 94.88 115 SER A N 1
ATOM 889 C CA . SER A 1 115 ? -1.767 0.752 -4.417 1.00 94.88 115 SER A CA 1
ATOM 890 C C . SER A 1 115 ? -0.625 1.753 -4.194 1.00 94.88 115 SER A C 1
ATOM 892 O O . SER A 1 115 ? 0.540 1.374 -4.048 1.00 94.88 115 SER A O 1
ATOM 894 N N . GLY A 1 116 ? -0.952 3.043 -4.077 1.00 95.44 116 GLY A N 1
ATOM 895 C CA . GLY A 1 116 ? 0.053 4.067 -3.769 1.00 95.44 116 GLY A CA 1
ATOM 896 C C . GLY A 1 116 ? 0.834 3.775 -2.479 1.00 95.44 116 GLY A C 1
ATOM 897 O O . GLY A 1 116 ? 2.012 4.115 -2.378 1.00 95.44 116 GLY A O 1
ATOM 898 N N . ARG A 1 117 ? 0.207 3.084 -1.512 1.00 96.00 117 ARG A N 1
ATOM 899 C CA . ARG A 1 117 ? 0.894 2.591 -0.314 1.00 96.00 117 ARG A CA 1
ATOM 900 C C . ARG A 1 117 ? 1.954 1.554 -0.673 1.00 96.00 117 ARG A C 1
ATOM 902 O O . ARG A 1 117 ? 3.094 1.722 -0.250 1.00 96.00 117 ARG A O 1
ATOM 909 N N . ALA A 1 118 ? 1.600 0.527 -1.445 1.00 95.50 118 ALA A N 1
ATOM 910 C CA . ALA A 1 118 ? 2.541 -0.505 -1.872 1.00 95.50 118 ALA A CA 1
ATOM 911 C C . ALA A 1 118 ? 3.709 0.109 -2.660 1.00 95.50 118 ALA A C 1
ATOM 913 O O . ALA A 1 118 ? 4.859 -0.127 -2.306 1.00 95.50 118 ALA A O 1
ATOM 914 N N . LEU A 1 119 ? 3.436 1.023 -3.599 1.00 96.50 119 LEU A N 1
ATOM 915 C CA . LEU A 1 119 ? 4.487 1.756 -4.317 1.00 96.50 119 LEU A CA 1
ATOM 916 C C . LEU A 1 119 ? 5.457 2.484 -3.373 1.00 96.50 119 LEU A C 1
ATOM 918 O O . LEU A 1 119 ? 6.641 2.592 -3.677 1.00 96.50 119 LEU A O 1
ATOM 922 N N . TRP A 1 120 ? 5.005 2.955 -2.208 1.00 96.88 120 TRP A N 1
ATOM 923 C CA . TRP A 1 120 ? 5.868 3.627 -1.234 1.00 96.88 120 TRP A CA 1
ATOM 924 C C . TRP A 1 120 ? 6.637 2.680 -0.301 1.00 96.88 120 TRP A C 1
ATOM 926 O O . TRP A 1 120 ? 7.790 2.976 0.027 1.00 96.88 120 TRP A O 1
ATOM 936 N N . VAL A 1 121 ? 6.013 1.594 0.175 1.00 96.19 121 VAL A N 1
ATOM 937 C CA . VAL A 1 121 ? 6.572 0.760 1.263 1.00 96.19 121 VAL A CA 1
ATOM 938 C C . VAL A 1 121 ? 7.055 -0.620 0.833 1.00 96.19 121 VAL A C 1
ATOM 940 O O . VAL A 1 121 ? 7.925 -1.156 1.512 1.00 96.19 121 VAL A O 1
ATOM 943 N N . ALA A 1 122 ? 6.529 -1.197 -0.246 1.00 96.56 122 ALA A N 1
ATOM 944 C CA . ALA A 1 122 ? 6.836 -2.565 -0.658 1.00 96.56 122 ALA A CA 1
ATOM 945 C C . ALA A 1 122 ? 8.322 -2.746 -0.989 1.00 96.56 122 ALA A C 1
ATOM 947 O O . ALA A 1 122 ? 8.948 -1.872 -1.592 1.00 96.56 122 ALA A O 1
ATOM 948 N N . GLY A 1 123 ? 8.908 -3.860 -0.565 1.00 95.25 123 GLY A N 1
ATOM 949 C CA . GLY A 1 123 ? 10.318 -4.171 -0.816 1.00 95.25 123 GLY A CA 1
ATOM 950 C C . GLY A 1 123 ? 11.299 -3.292 -0.037 1.00 95.25 123 GLY A C 1
ATOM 951 O O . GLY A 1 123 ? 12.503 -3.334 -0.284 1.00 95.25 123 GLY A O 1
ATOM 952 N N . THR A 1 124 ? 10.820 -2.485 0.917 1.00 95.50 124 THR A N 1
ATOM 953 C CA . THR A 1 124 ? 11.693 -1.676 1.775 1.00 95.50 124 THR A CA 1
ATOM 954 C C . THR A 1 124 ? 12.102 -2.451 3.032 1.00 95.50 124 THR A C 1
ATOM 956 O O . THR A 1 124 ? 11.367 -3.319 3.510 1.00 95.50 124 THR A O 1
ATOM 959 N N . PRO A 1 125 ? 13.229 -2.097 3.680 1.00 93.75 125 PRO A N 1
ATOM 960 C CA . PRO A 1 125 ? 13.568 -2.667 4.985 1.00 93.75 125 PRO A CA 1
ATOM 961 C C . PRO A 1 125 ? 12.465 -2.444 6.028 1.00 93.75 125 PRO A C 1
ATOM 963 O O . PRO A 1 125 ? 12.259 -3.283 6.902 1.00 93.75 125 PRO A O 1
ATOM 966 N N . TRP A 1 126 ? 11.722 -1.337 5.916 1.00 93.38 126 TRP A N 1
ATOM 967 C CA . TRP A 1 126 ? 10.619 -1.027 6.817 1.00 93.38 126 TRP A CA 1
ATOM 968 C C . TRP A 1 126 ? 9.456 -2.016 6.681 1.00 93.38 126 TRP A C 1
ATOM 970 O O . TRP A 1 126 ? 8.984 -2.500 7.708 1.00 93.38 126 TRP A O 1
ATOM 980 N N . SER A 1 127 ? 9.028 -2.359 5.459 1.00 93.06 127 SER A N 1
ATOM 981 C CA . SER A 1 127 ? 7.925 -3.313 5.242 1.00 93.06 127 SER A CA 1
ATOM 982 C C . SER A 1 127 ? 8.296 -4.745 5.616 1.00 93.06 127 SER A C 1
ATOM 984 O O . SER A 1 127 ? 7.421 -5.520 5.984 1.00 93.06 127 SER A O 1
ATOM 986 N N . SER A 1 128 ? 9.587 -5.092 5.587 1.00 90.19 128 SER A N 1
ATOM 987 C CA . SER A 1 128 ? 10.053 -6.435 5.958 1.00 90.19 128 SER A CA 1
ATOM 988 C C . SER A 1 128 ? 9.906 -6.764 7.451 1.00 90.19 128 SER A C 1
ATOM 990 O O . SER A 1 128 ? 10.043 -7.923 7.849 1.00 90.19 128 SER A O 1
ATOM 992 N N . ARG A 1 129 ? 9.641 -5.756 8.291 1.00 92.81 129 ARG A N 1
ATOM 993 C CA . ARG A 1 129 ? 9.479 -5.924 9.737 1.00 92.81 129 ARG A CA 1
ATOM 994 C C . ARG A 1 129 ? 8.050 -6.365 10.070 1.00 92.81 129 ARG A C 1
ATOM 996 O O . ARG A 1 129 ? 7.121 -5.632 9.731 1.00 92.81 129 ARG A O 1
ATOM 1003 N N . PRO A 1 130 ? 7.852 -7.484 10.792 1.00 90.25 130 PRO A N 1
ATOM 1004 C CA . PRO A 1 130 ? 6.517 -7.987 11.124 1.00 90.25 130 PRO A CA 1
ATOM 1005 C C . PRO A 1 130 ? 5.629 -6.972 11.852 1.00 90.25 130 PRO A C 1
ATOM 1007 O O . PRO A 1 130 ? 4.437 -6.885 11.573 1.00 90.25 130 PRO A O 1
ATOM 1010 N N . GLU A 1 131 ? 6.210 -6.157 12.737 1.00 90.75 131 GLU A N 1
ATOM 1011 C CA . GLU A 1 131 ? 5.479 -5.107 13.466 1.00 90.75 131 GLU A CA 1
ATOM 1012 C C . GLU A 1 131 ? 4.823 -4.065 12.538 1.00 90.75 131 GLU A C 1
ATOM 1014 O O . GLU A 1 131 ? 3.853 -3.415 12.921 1.00 90.75 131 GLU A O 1
ATOM 1019 N N . ASN A 1 132 ? 5.331 -3.921 11.310 1.00 91.75 132 ASN A N 1
ATOM 1020 C CA . ASN A 1 132 ? 4.857 -2.957 10.321 1.00 91.75 132 ASN A CA 1
ATOM 1021 C C . ASN A 1 132 ? 3.877 -3.563 9.309 1.00 91.75 132 ASN A C 1
ATOM 1023 O O . ASN A 1 132 ? 3.512 -2.882 8.351 1.00 91.75 132 ASN A O 1
ATOM 1027 N N . ALA A 1 133 ? 3.432 -4.811 9.496 1.00 88.81 133 ALA A N 1
ATOM 1028 C CA . ALA A 1 133 ? 2.566 -5.502 8.538 1.00 88.81 133 ALA A CA 1
ATOM 1029 C C . ALA A 1 133 ? 1.275 -4.721 8.222 1.00 88.81 133 ALA A C 1
ATOM 1031 O O . ALA A 1 133 ? 0.877 -4.614 7.063 1.00 88.81 133 ALA A O 1
ATOM 1032 N N . SER A 1 134 ? 0.655 -4.095 9.230 1.00 89.56 134 S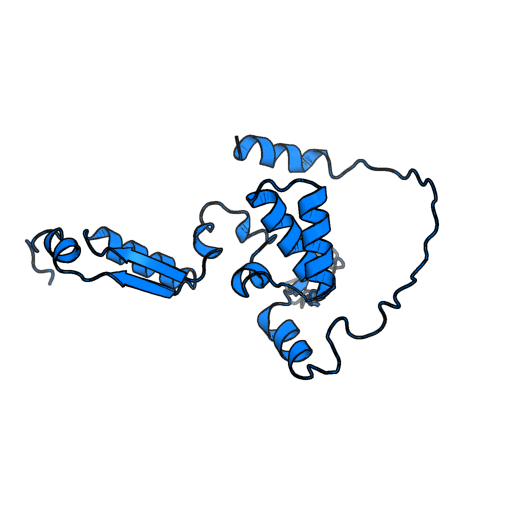ER A N 1
ATOM 1033 C CA . SER A 1 134 ? -0.522 -3.229 9.038 1.00 89.56 134 SER A CA 1
ATOM 1034 C C . SER A 1 134 ? -0.233 -2.025 8.140 1.00 89.56 134 SER A C 1
ATOM 1036 O O . SER A 1 134 ? -1.112 -1.540 7.438 1.00 89.56 134 SER A O 1
ATOM 1038 N N . GLY A 1 135 ? 1.022 -1.585 8.103 1.00 91.19 135 GLY A N 1
ATOM 1039 C CA . GLY A 1 135 ? 1.521 -0.509 7.266 1.00 91.19 135 GLY A CA 1
ATOM 1040 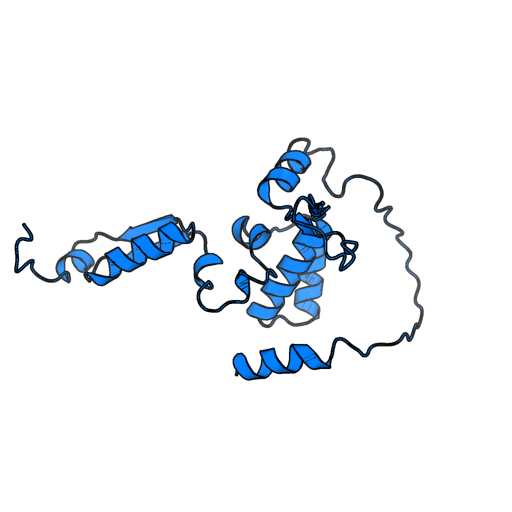C C . GLY A 1 135 ? 1.459 -0.775 5.767 1.00 91.19 135 GLY A C 1
ATOM 1041 O O . GLY A 1 135 ? 1.627 0.169 4.996 1.00 91.19 135 GLY A O 1
ATOM 1042 N N . TYR A 1 136 ? 1.219 -2.016 5.344 1.00 92.12 136 TYR A N 1
ATOM 1043 C CA . TYR A 1 136 ? 0.972 -2.360 3.944 1.00 92.12 136 TYR A CA 1
ATOM 1044 C C . TYR A 1 136 ? -0.451 -1.997 3.493 1.00 92.12 136 TYR A C 1
ATOM 1046 O O . TYR A 1 136 ? -0.695 -1.766 2.308 1.00 92.12 136 TYR A O 1
ATOM 1054 N N . TYR A 1 137 ? -1.384 -1.887 4.442 1.00 91.31 137 TYR A N 1
ATOM 1055 C CA . TYR A 1 137 ? -2.801 -1.653 4.193 1.00 91.31 137 TYR A CA 1
ATOM 1056 C C . TYR A 1 137 ? -3.172 -0.213 4.532 1.00 91.31 137 TYR A C 1
ATOM 1058 O O . TYR A 1 137 ? -2.939 0.279 5.634 1.00 91.31 137 TYR A O 1
ATOM 1066 N N . ASN A 1 138 ? -3.767 0.488 3.569 1.00 93.50 138 ASN A N 1
ATOM 1067 C CA . ASN A 1 138 ? -4.162 1.881 3.765 1.00 93.50 138 ASN A CA 1
ATOM 1068 C C . ASN A 1 138 ? -5.597 2.047 4.272 1.00 93.50 138 ASN A C 1
ATOM 1070 O O . ASN A 1 138 ? -5.887 3.093 4.834 1.00 93.50 138 ASN A O 1
ATOM 1074 N N . CYS A 1 139 ? -6.462 1.047 4.115 1.00 94.06 139 CYS A N 1
ATOM 1075 C CA . CYS A 1 139 ? -7.858 1.116 4.540 1.00 94.06 139 CYS A CA 1
ATOM 1076 C C . CYS A 1 139 ? -8.183 -0.070 5.443 1.00 94.06 139 CYS A C 1
ATOM 1078 O O . CYS A 1 139 ? -7.781 -1.196 5.149 1.00 94.06 139 CYS A O 1
ATOM 1080 N N . THR A 1 140 ? -8.928 0.180 6.515 1.00 93.62 140 THR A N 1
ATOM 1081 C CA . THR A 1 140 ? -9.399 -0.855 7.439 1.00 93.62 140 THR A CA 1
ATOM 1082 C C . THR A 1 140 ? -10.774 -0.498 7.996 1.00 93.62 140 THR A C 1
ATOM 1084 O O . THR A 1 140 ? -11.153 0.673 8.038 1.00 93.62 140 THR A O 1
ATOM 1087 N N . SER A 1 141 ? -11.517 -1.512 8.426 1.00 94.12 141 SER A N 1
ATOM 1088 C CA . SER A 1 141 ? -12.803 -1.380 9.106 1.00 94.12 141 SER A CA 1
ATOM 1089 C C . SER A 1 141 ? -12.772 -2.240 10.365 1.00 94.12 141 SER A C 1
ATOM 1091 O O . SER A 1 141 ? -12.314 -3.382 10.315 1.00 94.12 141 SER A O 1
ATOM 1093 N N . ILE A 1 142 ? -13.181 -1.668 11.497 1.00 94.38 142 ILE A N 1
ATOM 1094 C CA . ILE A 1 142 ? -13.166 -2.328 12.803 1.00 94.38 142 ILE A CA 1
ATOM 1095 C C . ILE A 1 142 ? -14.529 -2.166 13.471 1.00 94.38 142 ILE A C 1
ATOM 1097 O O . ILE A 1 142 ? -15.025 -1.045 13.615 1.00 94.38 142 ILE A O 1
ATOM 1101 N N . ASP A 1 143 ? -15.079 -3.278 13.950 1.00 95.12 143 ASP A N 1
ATOM 1102 C CA . ASP A 1 143 ? -16.220 -3.281 14.859 1.00 95.12 143 ASP A CA 1
ATOM 1103 C C . ASP A 1 143 ? -15.800 -2.762 16.235 1.00 95.12 143 ASP A C 1
ATOM 1105 O O . ASP A 1 143 ? -14.846 -3.247 16.848 1.00 95.12 143 ASP A O 1
ATOM 1109 N N . VAL A 1 144 ? -16.510 -1.755 16.742 1.00 95.94 144 VAL A N 1
ATOM 1110 C CA . VAL A 1 144 ? -16.234 -1.196 18.071 1.00 95.94 144 VAL A CA 1
ATOM 1111 C C . VAL A 1 144 ? -17.052 -1.955 19.110 1.00 95.94 144 VAL A C 1
ATOM 1113 O O . VAL A 1 144 ? -18.083 -1.481 19.583 1.00 95.94 144 VAL A O 1
ATOM 1116 N N . ASP A 1 145 ? -16.594 -3.158 19.442 1.00 96.00 145 ASP A N 1
ATOM 1117 C CA . ASP A 1 145 ? -17.272 -4.071 20.365 1.00 96.00 145 ASP A CA 1
ATOM 1118 C C . ASP A 1 145 ? -16.549 -4.297 21.698 1.00 96.00 145 ASP A C 1
ATOM 1120 O O . ASP A 1 145 ? -17.127 -4.833 22.643 1.00 96.00 145 ASP A O 1
ATOM 1124 N N . GLU A 1 146 ? -15.316 -3.819 21.826 1.00 95.88 146 GLU A N 1
ATOM 1125 C CA . GLU A 1 146 ? -14.541 -3.856 23.064 1.00 95.88 146 GLU A CA 1
ATOM 1126 C C . GLU A 1 146 ? -13.621 -2.634 23.200 1.00 95.88 146 GLU A C 1
ATOM 1128 O O . GLU A 1 146 ? -13.266 -1.955 22.235 1.00 95.88 146 GLU A O 1
ATOM 1133 N N . ALA A 1 147 ? -13.166 -2.364 24.426 1.00 92.75 147 ALA A N 1
ATOM 1134 C CA . ALA A 1 147 ? -12.349 -1.184 24.705 1.00 92.75 147 ALA A CA 1
ATOM 1135 C C . ALA A 1 147 ? -10.993 -1.183 23.967 1.00 92.75 147 ALA A C 1
ATOM 1137 O O . ALA A 1 147 ? -10.467 -0.115 23.650 1.00 92.75 147 ALA A O 1
ATOM 1138 N N . ARG A 1 148 ? -10.416 -2.357 23.654 1.00 95.06 148 ARG A N 1
ATOM 1139 C CA . ARG A 1 148 ? -9.137 -2.418 22.920 1.00 95.06 148 ARG A CA 1
ATOM 1140 C C . ARG A 1 148 ? -9.252 -1.905 21.482 1.00 95.06 148 ARG A C 1
ATOM 1142 O O . ARG A 1 148 ? -8.248 -1.434 20.946 1.00 95.06 148 ARG A O 1
ATOM 1149 N N . CYS A 1 149 ? -10.450 -1.908 20.889 1.00 95.25 149 CYS A N 1
ATOM 1150 C CA . CYS A 1 149 ? -10.668 -1.418 19.528 1.00 95.25 149 CYS A CA 1
ATOM 1151 C C . CYS A 1 149 ? -10.283 0.058 19.382 1.00 95.25 149 CYS A C 1
ATOM 1153 O O . CYS A 1 149 ? -9.704 0.431 18.368 1.00 95.25 149 CYS A O 1
ATOM 1155 N N . PHE A 1 150 ? -10.478 0.890 20.410 1.00 94.62 150 PHE A N 1
ATOM 1156 C CA . PHE A 1 150 ? -10.044 2.293 20.378 1.00 94.62 150 PHE A CA 1
ATOM 1157 C C . PHE A 1 150 ? -8.519 2.431 20.266 1.00 94.62 150 PHE A C 1
ATOM 1159 O O . PHE A 1 150 ? -8.020 3.248 19.491 1.00 94.62 150 PHE A O 1
ATOM 1166 N N . GLY A 1 151 ? -7.769 1.591 20.988 1.00 94.94 151 GLY A N 1
ATOM 1167 C CA . GLY A 1 151 ? -6.312 1.528 20.868 1.00 94.94 151 GLY A CA 1
ATOM 1168 C C . GLY A 1 151 ? -5.866 1.038 19.488 1.00 94.94 151 GLY A C 1
ATOM 1169 O O . GLY A 1 151 ? -4.923 1.581 18.916 1.00 94.94 151 GLY A O 1
ATOM 1170 N N . MET A 1 152 ? -6.578 0.063 18.915 1.00 93.62 152 MET A N 1
ATOM 1171 C CA . MET A 1 152 ? -6.316 -0.428 17.558 1.00 93.62 152 MET A CA 1
ATOM 1172 C C . MET A 1 152 ? -6.600 0.630 16.486 1.00 93.62 152 MET A C 1
ATOM 1174 O O . MET A 1 152 ? -5.762 0.828 15.610 1.00 93.62 152 MET A O 1
ATOM 1178 N N . LEU A 1 153 ? -7.729 1.342 16.576 1.00 94.75 153 LEU A N 1
ATOM 1179 C CA . LEU A 1 153 ? -8.079 2.453 15.683 1.00 94.75 153 LEU A CA 1
ATOM 1180 C C . LEU A 1 153 ? -6.981 3.521 15.689 1.00 94.75 153 LEU A C 1
ATOM 1182 O O . LEU A 1 153 ? -6.534 3.954 14.624 1.00 94.75 153 LEU A O 1
ATOM 1186 N N . MET A 1 154 ? -6.493 3.895 16.877 1.00 94.50 154 MET A N 1
ATOM 1187 C CA . MET A 1 154 ? -5.388 4.844 17.009 1.00 94.50 154 MET A CA 1
ATOM 1188 C C . MET A 1 154 ? -4.099 4.293 16.392 1.00 94.50 154 MET A C 1
ATOM 1190 O O . MET A 1 154 ? -3.466 4.972 15.589 1.00 94.50 154 MET A O 1
ATOM 1194 N N . ASN A 1 155 ? -3.724 3.050 16.708 1.00 93.00 155 ASN A N 1
ATOM 1195 C CA . ASN A 1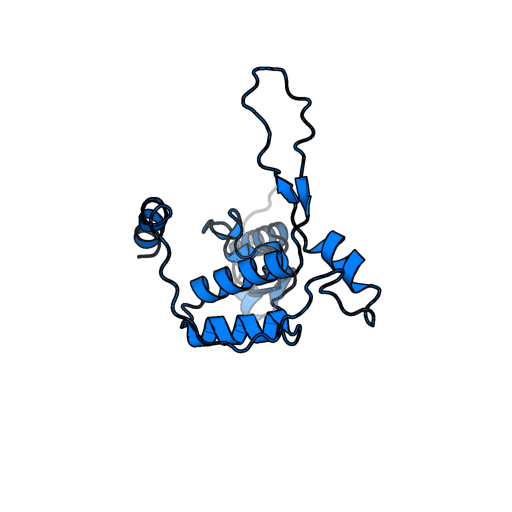 155 ? -2.508 2.432 16.179 1.00 93.00 155 ASN A CA 1
ATOM 1196 C C . ASN A 1 155 ? -2.511 2.376 14.642 1.00 93.00 155 ASN A C 1
ATOM 1198 O O . ASN A 1 155 ? -1.540 2.764 14.000 1.00 93.00 155 ASN A O 1
ATOM 1202 N N . LEU A 1 156 ? -3.621 1.955 14.033 1.00 93.56 156 LEU A N 1
ATOM 1203 C CA . LEU A 1 156 ? -3.753 1.891 12.574 1.00 93.56 156 LEU A CA 1
ATOM 1204 C C . LEU A 1 156 ? -3.718 3.287 11.944 1.00 93.56 156 LEU A C 1
ATOM 1206 O O . LEU A 1 156 ? -3.023 3.486 10.945 1.00 93.56 156 LEU A O 1
ATOM 1210 N N . SER A 1 157 ? -4.373 4.267 12.571 1.00 93.25 157 SER A N 1
ATOM 1211 C CA . SER A 1 157 ? -4.318 5.668 12.135 1.00 93.25 157 SER A CA 1
ATOM 1212 C C . SER A 1 157 ? -2.885 6.209 12.147 1.00 93.25 157 SER A C 1
ATOM 1214 O O . SER A 1 157 ? -2.449 6.832 11.180 1.00 93.25 157 SER A O 1
ATOM 1216 N N . MET A 1 158 ? -2.105 5.893 13.186 1.00 93.12 158 MET A N 1
ATOM 1217 C CA . MET A 1 158 ? -0.696 6.292 13.295 1.00 93.12 158 MET A CA 1
ATOM 1218 C C . MET A 1 158 ? 0.214 5.613 12.260 1.00 93.12 158 MET A C 1
ATOM 1220 O O . MET A 1 158 ? 1.219 6.194 11.855 1.00 93.12 158 MET A O 1
ATOM 1224 N N . MET A 1 159 ? -0.156 4.430 11.763 1.00 91.94 159 MET A N 1
ATOM 1225 C CA . MET A 1 159 ? 0.524 3.767 10.637 1.00 91.94 159 MET A CA 1
ATOM 1226 C C . MET A 1 159 ? 0.140 4.363 9.264 1.00 91.94 159 MET A C 1
ATOM 1228 O O . MET A 1 159 ? 0.646 3.939 8.213 1.00 91.94 159 MET A O 1
ATOM 1232 N N . GLY A 1 160 ? -0.734 5.375 9.252 1.00 91.62 160 GLY A N 1
ATOM 1233 C CA . GLY A 1 160 ? -1.250 6.038 8.056 1.00 91.62 160 GLY A CA 1
ATOM 1234 C C . GLY A 1 160 ? -2.318 5.217 7.335 1.00 91.62 160 GLY A C 1
ATOM 1235 O O . GLY A 1 160 ? -2.362 5.230 6.100 1.00 91.62 160 GLY A O 1
ATOM 1236 N N . CYS A 1 161 ? -3.112 4.459 8.092 1.00 93.31 161 CYS A N 1
ATOM 1237 C CA . CYS A 1 161 ? -4.299 3.754 7.623 1.00 93.31 161 CYS A CA 1
ATOM 1238 C C . CYS A 1 161 ? -5.551 4.599 7.916 1.00 93.31 161 CYS A C 1
ATOM 1240 O O . CYS A 1 161 ? -5.696 5.126 9.017 1.00 93.31 161 CYS A O 1
ATOM 1242 N N . GLY A 1 162 ? -6.472 4.717 6.963 1.00 93.56 162 GLY A N 1
ATOM 1243 C CA . GLY A 1 162 ? -7.830 5.178 7.221 1.00 93.56 162 GLY A CA 1
ATOM 1244 C C . GLY A 1 162 ? -8.610 4.074 7.928 1.00 93.56 162 GLY A C 1
ATOM 1245 O O . GLY A 1 162 ? -8.901 3.041 7.323 1.00 93.56 162 GLY A O 1
ATOM 1246 N N . ALA A 1 163 ? -8.920 4.283 9.207 1.00 91.69 163 ALA A N 1
ATOM 1247 C CA . ALA A 1 163 ? -9.618 3.309 10.036 1.00 91.69 163 ALA A CA 1
ATOM 1248 C C . ALA A 1 163 ? -11.093 3.682 10.219 1.00 91.69 163 ALA A C 1
ATOM 1250 O O . ALA A 1 163 ? -11.431 4.593 10.973 1.00 91.69 163 ALA A O 1
ATOM 1251 N N . GLY A 1 164 ? -11.970 2.974 9.506 1.00 93.75 164 GLY A N 1
ATOM 1252 C CA . GLY A 1 164 ? -13.415 3.062 9.684 1.00 93.75 164 GLY A CA 1
ATOM 1253 C C . GLY A 1 164 ? -13.859 2.318 10.942 1.00 93.75 164 GLY A C 1
ATOM 1254 O O . GLY A 1 164 ? -13.377 1.222 11.221 1.00 93.75 164 GLY A O 1
ATOM 1255 N N . ALA A 1 165 ? -14.792 2.908 11.683 1.00 95.38 165 ALA A N 1
ATOM 1256 C CA . ALA A 1 165 ? -15.387 2.309 12.871 1.00 95.38 165 ALA A CA 1
ATOM 1257 C C . ALA A 1 165 ? -16.843 1.923 12.588 1.00 95.38 165 ALA A C 1
ATOM 1259 O O . ALA A 1 165 ? -17.634 2.771 12.169 1.00 95.38 165 ALA A O 1
ATOM 1260 N N . VAL A 1 166 ? -17.201 0.665 12.836 1.00 95.44 166 VAL A N 1
ATOM 1261 C CA . VAL A 1 166 ? -18.588 0.191 12.772 1.00 95.44 166 VAL A CA 1
ATOM 1262 C C . VAL A 1 166 ? -19.223 0.376 14.146 1.00 95.44 166 VAL A C 1
ATOM 1264 O O . VAL A 1 166 ? -18.744 -0.152 15.151 1.00 95.44 166 VAL A O 1
ATOM 1267 N N . LEU A 1 167 ? -20.293 1.172 14.182 1.00 95.94 167 LEU A N 1
ATOM 1268 C CA . LEU A 1 167 ? -20.978 1.618 15.403 1.00 95.94 167 LEU A CA 1
ATOM 1269 C C . LEU A 1 167 ? -22.432 1.127 15.463 1.00 95.94 167 LEU A C 1
ATOM 1271 O O . LEU A 1 167 ? -23.306 1.792 16.020 1.00 95.94 167 LEU A O 1
ATOM 1275 N N . GLU A 1 168 ? -22.709 -0.023 14.856 1.00 97.00 168 GLU A N 1
ATOM 1276 C CA . GLU A 1 168 ? -24.026 -0.652 14.909 1.00 97.00 168 GLU A CA 1
ATOM 1277 C C . GLU A 1 168 ? -24.390 -1.080 16.343 1.00 97.00 168 GLU A C 1
ATOM 1279 O O . GLU A 1 168 ? -23.526 -1.363 17.178 1.00 97.00 168 GLU A O 1
ATOM 1284 N N . ALA A 1 169 ? -25.692 -1.146 16.641 1.00 96.25 169 ALA A N 1
ATOM 1285 C CA . ALA A 1 169 ? -26.188 -1.436 17.989 1.00 96.25 169 ALA A CA 1
ATOM 1286 C C . ALA A 1 169 ? -25.721 -2.803 18.530 1.00 96.25 169 ALA A C 1
ATOM 1288 O O . ALA A 1 169 ? -25.498 -2.948 19.730 1.00 96.25 169 ALA A O 1
ATOM 1289 N N . ASN A 1 170 ? -25.545 -3.791 17.649 1.00 94.88 170 ASN A N 1
ATOM 1290 C CA . ASN A 1 170 ? -25.000 -5.111 17.976 1.00 94.88 170 ASN A CA 1
ATOM 1291 C C . ASN A 1 170 ? -23.530 -5.049 18.440 1.00 94.88 170 ASN A C 1
ATOM 1293 O O . ASN A 1 170 ? -23.168 -5.785 19.351 1.00 94.88 170 ASN A O 1
ATOM 1297 N N . ALA A 1 171 ? -22.700 -4.183 17.854 1.00 94.12 171 ALA A N 1
ATOM 1298 C CA . ALA A 1 171 ? -21.300 -3.998 18.218 1.00 94.12 171 ALA A CA 1
ATOM 1299 C C . ALA A 1 171 ? -21.194 -3.167 19.499 1.00 94.12 171 ALA A C 1
ATOM 1301 O O . ALA A 1 171 ? -20.656 -3.632 20.501 1.00 94.12 171 ALA A O 1
ATOM 1302 N N . VAL A 1 172 ? -21.819 -1.986 19.512 1.00 95.19 172 VAL A N 1
ATOM 1303 C CA . VAL A 1 172 ? -21.790 -1.061 20.655 1.00 95.19 172 VAL A CA 1
ATOM 1304 C C . VAL A 1 172 ? -22.408 -1.693 21.905 1.00 95.19 172 VAL A C 1
ATOM 1306 O O . VAL A 1 172 ? -21.913 -1.482 23.009 1.00 95.19 172 VAL A O 1
ATOM 1309 N N . GLY A 1 173 ? -23.448 -2.519 21.751 1.00 95.31 173 GLY A N 1
ATOM 1310 C CA . GLY A 1 173 ? -24.079 -3.242 22.857 1.00 95.31 173 GLY A CA 1
ATOM 1311 C C . GLY A 1 173 ? -23.171 -4.263 23.554 1.00 95.31 173 GLY A C 1
ATOM 1312 O O . GLY A 1 173 ? -23.466 -4.649 24.684 1.00 95.31 173 GLY A O 1
ATOM 1313 N N . ARG A 1 174 ? -22.064 -4.686 22.922 1.00 95.25 174 ARG A N 1
ATOM 1314 C CA . ARG A 1 174 ? -21.052 -5.577 23.523 1.00 95.25 174 ARG A CA 1
ATOM 1315 C C . ARG A 1 174 ? -20.003 -4.826 24.345 1.00 95.25 174 ARG A C 1
ATOM 1317 O O . ARG A 1 174 ? -19.281 -5.461 25.115 1.00 95.25 174 ARG A O 1
ATOM 1324 N N . LEU A 1 175 ? -19.934 -3.497 24.228 1.00 95.81 175 LEU A N 1
ATOM 1325 C CA . LEU A 1 175 ? -18.966 -2.703 24.975 1.00 95.81 175 LEU A CA 1
ATOM 1326 C C . LEU A 1 175 ? -19.197 -2.826 26.489 1.00 95.81 175 LEU A C 1
ATOM 1328 O O . LEU A 1 175 ? -20.338 -2.847 26.960 1.00 95.81 175 LEU A O 1
ATOM 1332 N N . PRO A 1 176 ? -18.117 -2.867 27.287 1.00 92.62 176 PRO A N 1
ATOM 1333 C CA . PRO A 1 176 ? -18.241 -2.966 28.731 1.00 92.62 176 PRO A CA 1
ATOM 1334 C C . PRO A 1 176 ? -18.891 -1.707 29.311 1.00 92.62 176 PRO A C 1
ATOM 1336 O O . PRO A 1 176 ? -18.574 -0.580 28.927 1.00 92.62 176 PRO A O 1
ATOM 1339 N N . THR A 1 177 ? -19.750 -1.890 30.314 1.00 93.19 177 THR A N 1
ATOM 1340 C CA . THR A 1 177 ? -20.306 -0.771 31.079 1.00 93.19 177 THR A CA 1
ATOM 1341 C C . THR A 1 177 ? -19.189 0.018 31.764 1.00 93.19 177 THR A C 1
ATOM 1343 O O . THR A 1 177 ? -18.315 -0.559 32.418 1.00 93.19 177 THR A O 1
ATOM 1346 N N . ILE A 1 178 ? -19.233 1.347 31.666 1.00 92.94 178 ILE A N 1
ATOM 1347 C CA . ILE A 1 178 ? -18.267 2.234 32.322 1.00 92.94 178 ILE A CA 1
ATOM 1348 C C . ILE A 1 178 ? -18.503 2.219 33.837 1.00 92.94 178 ILE A C 1
ATOM 1350 O O . ILE A 1 178 ? -19.518 2.710 34.324 1.00 92.94 178 ILE A O 1
ATOM 1354 N N . LYS A 1 179 ? -17.555 1.649 34.590 1.00 93.25 179 LYS A N 1
ATOM 1355 C CA . LYS A 1 179 ? -17.659 1.481 36.053 1.00 93.25 179 LYS A CA 1
ATOM 1356 C C . LYS A 1 179 ? -17.060 2.630 36.861 1.00 93.25 179 LYS A C 1
ATOM 1358 O O . LYS A 1 179 ? -17.278 2.712 38.067 1.00 93.25 179 LYS A O 1
ATOM 1363 N N . SER A 1 180 ? -16.251 3.481 36.239 1.00 92.88 180 SER A N 1
ATOM 1364 C CA . SER A 1 180 ? -15.431 4.455 36.961 1.00 92.88 180 SER A CA 1
ATOM 1365 C C . SER A 1 180 ? -15.319 5.760 36.190 1.00 92.88 180 SER A C 1
ATOM 1367 O O . SER A 1 180 ? -15.248 5.768 34.963 1.00 92.88 180 SER A O 1
ATOM 1369 N N . ARG A 1 181 ? -15.276 6.868 36.932 1.00 93.38 181 ARG A N 1
ATOM 1370 C CA . ARG A 1 181 ? -14.976 8.201 36.409 1.00 93.38 181 ARG A CA 1
ATOM 1371 C C . ARG A 1 181 ? -13.513 8.511 36.705 1.00 93.38 181 ARG A C 1
ATOM 1373 O O . ARG A 1 181 ? -13.119 8.506 37.869 1.00 93.38 181 ARG A O 1
ATOM 1380 N N . VAL A 1 182 ? -12.734 8.785 35.666 1.00 90.81 182 VAL A N 1
ATOM 1381 C CA . VAL A 1 182 ? -11.366 9.298 35.811 1.00 90.81 182 VAL A CA 1
ATOM 1382 C C . VAL A 1 182 ? -11.455 10.804 36.095 1.00 90.81 182 VAL A C 1
ATOM 1384 O O . VAL A 1 182 ? -12.288 11.481 35.488 1.00 90.81 182 VAL A O 1
ATOM 1387 N N . LYS A 1 183 ? -10.687 11.289 37.078 1.00 72.06 183 LYS A N 1
ATOM 1388 C CA . LYS A 1 183 ? -10.570 12.716 37.420 1.00 72.06 183 LYS A CA 1
ATOM 1389 C C . LYS A 1 183 ? -9.432 13.357 36.645 1.00 72.06 183 LYS A C 1
ATOM 1391 O O . LYS A 1 183 ? -8.406 12.664 36.480 1.00 72.06 183 LYS A O 1
#